Protein AF-A0A7S2ESU2-F1 (afdb_monomer_lite)

Foldseek 3Di:
DLLLVLLVVLLVVQVVDCVQAPPPDDCPPPHDLSPDSVSSSVVSVVVLVVDDDDPDPCVPDVVSVVSSVVSCCVRNVPPVVVVCVVVVVVVVVVVVVVVVVVVVVVVLVVLVVVLVVCVCCVVVVVVVVVVVVVVVVVVVVVVVVVVVVVVVVVVVVLVVVVPPDPDDPPVSVVVVVVVVVVVVVVVVVVVCVVVVPDPPCPPPVVVVCVPDVVNCVVPVVVVVVVCCVVVVPPPPPPPDDPDPPPVVVVVVVVVVVVVVSVVVSVVSVVVVVVVVVVVVVVVVVVVVVVVVVVVVVVVVVVVVVVVVVVVVVVVVVVVVVVVVVVCVVCVPDD

Radius of gyration: 49.85 Å; chains: 1; bounding box: 106×111×118 Å

Organism: NCBI:txid49249

Structure (mmCIF, N/CA/C/O backbone):
data_AF-A0A7S2ESU2-F1
#
_entry.id   AF-A0A7S2ESU2-F1
#
loop_
_atom_site.group_PDB
_atom_site.id
_atom_site.type_symbol
_atom_site.label_atom_id
_atom_site.label_alt_id
_atom_site.label_comp_id
_atom_site.label_asym_id
_atom_site.label_entity_id
_atom_site.label_seq_id
_atom_site.pdbx_PDB_ins_code
_atom_site.Cartn_x
_atom_site.Cartn_y
_atom_site.Cartn_z
_atom_site.occupancy
_atom_site.B_iso_or_equiv
_atom_site.auth_seq_id
_atom_site.auth_comp_id
_atom_site.auth_asym_id
_atom_site.auth_atom_id
_atom_site.pdbx_PDB_model_num
ATOM 1 N N . VAL A 1 1 ? 21.860 -6.408 -20.490 1.00 88.69 1 VAL A N 1
ATOM 2 C CA . VAL A 1 1 ? 22.572 -7.392 -21.346 1.00 88.69 1 VAL A CA 1
ATOM 3 C C . VAL A 1 1 ? 22.263 -7.164 -22.815 1.00 88.69 1 VAL A C 1
ATOM 5 O O . VAL A 1 1 ? 23.180 -6.798 -23.527 1.00 88.69 1 VAL A O 1
ATOM 8 N N . VAL A 1 2 ? 21.004 -7.288 -23.257 1.00 87.75 2 VAL A N 1
ATOM 9 C CA . VAL A 1 2 ? 20.620 -7.088 -24.671 1.00 87.75 2 VAL A CA 1
ATOM 10 C C . VAL A 1 2 ? 21.078 -5.727 -25.212 1.00 87.75 2 VAL A C 1
ATOM 12 O O . VAL A 1 2 ? 21.789 -5.689 -26.206 1.00 87.75 2 VAL A O 1
ATOM 15 N N . THR A 1 3 ? 20.787 -4.631 -24.505 1.00 90.38 3 THR A N 1
ATOM 16 C CA . THR A 1 3 ? 21.238 -3.276 -24.885 1.00 90.38 3 THR A CA 1
ATOM 17 C C . THR A 1 3 ? 22.758 -3.158 -24.997 1.00 90.38 3 THR A C 1
ATOM 19 O O . THR A 1 3 ? 23.264 -2.509 -25.897 1.00 90.38 3 THR A O 1
ATOM 22 N N . ILE A 1 4 ? 23.504 -3.829 -24.116 1.00 92.69 4 ILE A N 1
ATOM 23 C CA . ILE A 1 4 ? 24.973 -3.792 -24.140 1.00 92.69 4 ILE A CA 1
ATOM 24 C C . ILE A 1 4 ? 25.492 -4.557 -25.363 1.00 92.69 4 ILE A C 1
ATOM 26 O O . ILE A 1 4 ? 26.335 -4.052 -26.088 1.00 92.69 4 ILE A O 1
ATOM 30 N N . ALA A 1 5 ? 24.952 -5.749 -25.631 1.00 93.38 5 ALA A N 1
ATOM 31 C CA . ALA A 1 5 ? 25.390 -6.581 -26.750 1.00 93.38 5 ALA A CA 1
ATOM 32 C C . ALA A 1 5 ? 25.129 -5.916 -28.109 1.00 93.38 5 ALA A C 1
ATOM 34 O O . ALA A 1 5 ? 26.010 -5.872 -28.960 1.00 93.38 5 ALA A O 1
ATOM 35 N N . PHE A 1 6 ? 23.930 -5.374 -28.315 1.00 91.81 6 PHE A N 1
ATOM 36 C CA . PHE A 1 6 ? 23.611 -4.666 -29.554 1.00 91.81 6 PHE A CA 1
ATOM 37 C C . PHE A 1 6 ? 24.336 -3.318 -29.654 1.00 91.81 6 PHE A C 1
ATOM 39 O O . PHE A 1 6 ? 24.762 -2.956 -30.747 1.00 91.81 6 PHE A O 1
ATOM 46 N N . GLY A 1 7 ? 24.533 -2.607 -28.539 1.00 91.75 7 GLY A N 1
ATOM 47 C CA . GLY A 1 7 ? 25.307 -1.368 -28.521 1.00 91.75 7 GLY A CA 1
ATOM 48 C C . GLY A 1 7 ? 26.758 -1.602 -28.940 1.00 91.75 7 GLY A C 1
ATOM 49 O O . GLY A 1 7 ? 27.285 -0.845 -29.748 1.00 91.75 7 GLY A O 1
ATOM 50 N N . ASP A 1 8 ? 27.368 -2.702 -28.490 1.00 94.06 8 ASP A N 1
ATOM 51 C CA . ASP A 1 8 ? 28.722 -3.103 -28.890 1.00 94.06 8 ASP A CA 1
ATOM 52 C C . ASP A 1 8 ? 28.804 -3.491 -30.380 1.00 94.06 8 ASP A C 1
ATOM 54 O O . ASP A 1 8 ? 29.742 -3.103 -31.084 1.00 94.06 8 ASP A O 1
ATOM 58 N N . MET A 1 9 ? 27.780 -4.177 -30.910 1.00 93.38 9 MET A N 1
ATOM 59 C CA . MET A 1 9 ? 27.683 -4.474 -32.347 1.00 93.38 9 MET A CA 1
ATOM 60 C C . MET A 1 9 ? 27.567 -3.197 -33.193 1.00 93.38 9 MET A C 1
ATOM 62 O O . MET A 1 9 ? 28.285 -3.062 -34.185 1.00 93.38 9 MET A O 1
ATOM 66 N N . ILE A 1 10 ? 26.705 -2.248 -32.802 1.00 91.25 10 ILE A N 1
ATOM 67 C CA . ILE A 1 10 ? 26.547 -0.951 -33.487 1.00 91.25 10 ILE A CA 1
ATOM 68 C C . ILE A 1 10 ? 27.852 -0.158 -33.421 1.00 91.25 10 ILE A C 1
ATOM 70 O O . ILE A 1 10 ? 28.341 0.303 -34.453 1.00 91.25 10 ILE A O 1
ATOM 74 N N . TYR A 1 11 ? 28.445 -0.051 -32.231 1.00 92.06 11 TYR A N 1
ATOM 75 C CA . TYR A 1 11 ? 29.703 0.653 -32.008 1.00 92.06 11 TYR A CA 1
ATOM 76 C C . TYR A 1 11 ? 30.827 0.083 -32.877 1.00 92.06 11 TYR A C 1
ATOM 78 O O . TYR A 1 11 ? 31.545 0.836 -33.529 1.00 92.06 11 TYR A O 1
ATOM 86 N N . THR A 1 12 ? 30.949 -1.243 -32.960 1.00 92.69 12 THR A N 1
ATOM 87 C CA . THR A 1 12 ? 31.979 -1.900 -33.776 1.00 92.69 12 THR A CA 1
ATOM 88 C C . THR A 1 12 ? 31.784 -1.643 -35.272 1.00 92.69 12 THR A C 1
ATOM 90 O O . THR A 1 12 ? 32.765 -1.413 -35.983 1.00 92.69 12 THR A O 1
ATOM 93 N N . ILE A 1 13 ? 30.537 -1.651 -35.761 1.00 91.88 13 ILE A N 1
ATOM 94 C CA . ILE A 1 13 ? 30.225 -1.339 -37.166 1.00 91.88 13 ILE A CA 1
ATOM 95 C C . ILE A 1 13 ? 30.581 0.118 -37.480 1.00 91.88 13 ILE A C 1
ATOM 97 O O . ILE A 1 13 ? 31.250 0.373 -38.478 1.00 91.88 13 ILE A O 1
ATOM 101 N N . ILE A 1 14 ? 30.184 1.056 -36.615 1.00 90.12 14 ILE A N 1
ATOM 102 C CA . ILE A 1 14 ? 30.414 2.493 -36.811 1.00 90.12 14 ILE A CA 1
ATOM 103 C C . ILE A 1 14 ? 31.899 2.838 -36.692 1.00 90.12 14 ILE A C 1
ATOM 105 O O . ILE A 1 14 ? 32.429 3.534 -37.549 1.00 90.12 14 ILE A O 1
ATOM 109 N N . LYS A 1 15 ? 32.605 2.303 -35.690 1.00 89.31 15 LYS A N 1
ATOM 110 C CA . LYS A 1 15 ? 34.043 2.544 -35.484 1.00 89.31 15 LYS A CA 1
ATOM 111 C C . LYS A 1 15 ? 34.901 2.058 -36.649 1.00 89.31 15 LYS A C 1
ATOM 113 O O . LYS A 1 15 ? 35.977 2.597 -36.889 1.00 89.31 15 LYS A O 1
ATOM 118 N N . ARG A 1 16 ? 34.455 1.012 -37.348 1.00 90.06 16 ARG A N 1
ATOM 119 C CA . ARG A 1 16 ? 35.160 0.488 -38.520 1.00 90.06 16 ARG A CA 1
ATOM 120 C C . ARG A 1 16 ? 35.044 1.418 -39.730 1.00 90.06 16 ARG A C 1
ATOM 122 O O . ARG A 1 16 ? 35.906 1.351 -40.604 1.00 90.06 16 ARG A O 1
ATOM 129 N N . ASP A 1 17 ? 34.020 2.268 -39.784 1.00 87.12 17 ASP A N 1
ATOM 130 C CA . ASP A 1 17 ? 33.842 3.245 -40.852 1.00 87.12 17 ASP A CA 1
ATOM 131 C C . ASP A 1 17 ? 34.346 4.630 -40.423 1.00 87.12 17 ASP A C 1
ATOM 133 O O . ASP A 1 17 ? 33.667 5.400 -39.741 1.00 87.12 17 ASP A O 1
ATOM 137 N N . PHE A 1 18 ? 35.557 4.965 -40.867 1.00 79.12 18 PHE A N 1
ATOM 138 C CA . PHE A 1 18 ? 36.208 6.244 -40.573 1.00 79.12 18 PHE A CA 1
ATOM 139 C C . PHE A 1 18 ? 35.411 7.470 -41.046 1.00 79.12 18 PHE A C 1
ATOM 141 O O . PHE A 1 18 ? 35.665 8.574 -40.572 1.00 79.12 18 PHE A O 1
ATOM 148 N N . THR A 1 19 ? 34.440 7.308 -41.953 1.00 83.88 19 THR A N 1
ATOM 149 C CA . THR A 1 19 ? 33.608 8.425 -42.424 1.00 83.88 19 THR A CA 1
ATOM 150 C C . THR A 1 19 ? 32.542 8.854 -41.414 1.00 83.88 19 THR A C 1
ATOM 152 O O . THR A 1 19 ? 32.028 9.967 -41.510 1.00 83.88 19 THR A O 1
ATOM 155 N N . LEU A 1 20 ? 32.200 7.990 -40.449 1.00 81.69 20 LEU A N 1
ATOM 156 C CA . LEU A 1 20 ? 31.146 8.243 -39.460 1.00 81.69 20 LEU A CA 1
ATOM 157 C C . LEU A 1 20 ? 31.661 8.852 -38.152 1.00 81.69 20 LEU A C 1
ATOM 159 O O . LEU A 1 20 ? 30.856 9.431 -37.423 1.00 81.69 20 LEU A O 1
ATOM 163 N N . CYS A 1 21 ? 32.957 8.707 -37.862 1.00 86.25 21 CYS A N 1
ATOM 164 C CA . CYS A 1 21 ? 33.616 9.236 -36.667 1.00 86.25 21 CYS A CA 1
ATOM 165 C C . CYS A 1 21 ? 34.998 9.809 -37.027 1.00 86.25 21 CYS A C 1
ATOM 167 O O . CYS A 1 21 ? 36.003 9.100 -36.901 1.00 86.25 21 CYS A O 1
ATOM 169 N N . PRO A 1 22 ? 35.064 11.071 -37.491 1.00 85.56 22 PRO A N 1
ATOM 170 C CA . PRO A 1 22 ? 36.329 11.747 -37.747 1.00 85.56 22 PRO A CA 1
ATOM 171 C C . PRO A 1 22 ? 37.135 11.885 -36.443 1.00 85.56 22 PRO A C 1
ATOM 173 O O . PRO A 1 22 ? 36.543 12.159 -35.400 1.00 85.56 22 PRO A O 1
ATOM 176 N N . PRO A 1 23 ? 38.471 11.735 -36.473 1.00 82.50 23 PRO A N 1
ATOM 177 C CA . PRO A 1 23 ? 39.308 11.840 -35.273 1.00 82.50 23 PRO A CA 1
ATOM 178 C C . PRO A 1 23 ? 39.343 13.250 -34.660 1.00 82.50 23 PRO A C 1
ATOM 180 O O . PRO A 1 23 ? 39.651 13.375 -33.480 1.00 82.50 23 PRO A O 1
ATOM 183 N N . ASP A 1 24 ? 39.007 14.277 -35.445 1.00 82.25 24 ASP A N 1
ATOM 184 C CA . ASP A 1 24 ? 39.123 15.690 -35.060 1.00 82.25 24 ASP A CA 1
ATOM 185 C C . ASP A 1 24 ? 37.779 16.328 -34.664 1.00 82.25 24 ASP A C 1
ATOM 187 O O . ASP A 1 24 ? 37.714 17.536 -34.450 1.00 82.25 24 ASP A O 1
ATOM 191 N N . GLN A 1 25 ? 36.687 15.554 -34.615 1.00 78.12 25 GLN A N 1
ATOM 192 C CA . GLN A 1 25 ? 35.371 16.092 -34.273 1.00 78.12 25 GLN A CA 1
ATOM 193 C C . GLN A 1 25 ? 35.158 16.064 -32.757 1.00 78.12 25 GLN A C 1
ATOM 195 O O . GLN A 1 25 ? 35.159 14.993 -32.144 1.00 78.12 25 GLN A O 1
ATOM 200 N N . ASP A 1 26 ? 34.946 17.242 -32.169 1.00 76.69 26 ASP A N 1
ATOM 201 C CA . ASP A 1 26 ? 34.609 17.360 -30.755 1.00 76.69 26 ASP A CA 1
ATOM 202 C C . ASP A 1 26 ? 33.267 16.655 -30.469 1.00 76.69 26 ASP A C 1
ATOM 204 O O . ASP A 1 26 ? 32.294 16.831 -31.208 1.00 76.69 26 ASP A O 1
ATOM 208 N N . PRO A 1 27 ? 33.184 15.834 -29.406 1.00 66.50 27 PRO A N 1
ATOM 209 C CA . PRO A 1 27 ? 32.017 14.997 -29.123 1.00 66.50 27 PRO A CA 1
ATOM 210 C C . PRO A 1 27 ? 30.759 15.785 -28.723 1.00 66.50 27 PRO A C 1
ATOM 212 O O . PRO A 1 27 ? 29.679 15.195 -28.676 1.00 66.50 27 PRO A O 1
ATOM 215 N N . ASP A 1 28 ? 30.892 17.084 -28.445 1.00 72.75 28 ASP A N 1
ATOM 216 C CA . ASP A 1 28 ? 29.840 17.917 -27.855 1.00 72.75 28 ASP A CA 1
ATOM 217 C C . ASP A 1 28 ? 29.126 18.834 -28.876 1.00 72.75 28 ASP A C 1
ATOM 219 O O . ASP A 1 28 ? 28.041 19.334 -28.582 1.00 72.75 28 ASP A O 1
ATOM 223 N N . GLU A 1 29 ? 29.674 19.017 -30.087 1.00 74.25 29 GLU A N 1
ATOM 224 C CA . GLU A 1 29 ? 29.083 19.827 -31.169 1.00 74.25 29 GLU A CA 1
ATOM 225 C C . GLU A 1 29 ? 28.607 18.922 -32.323 1.00 74.25 29 GLU A C 1
ATOM 227 O O . GLU A 1 29 ? 29.380 18.503 -33.184 1.00 74.25 29 GLU A O 1
ATOM 232 N N . ASP A 1 30 ? 27.312 18.581 -32.320 1.00 68.12 30 ASP A N 1
ATOM 233 C CA . ASP A 1 30 ? 26.575 17.907 -33.410 1.00 68.12 30 ASP A CA 1
ATOM 234 C C . ASP A 1 30 ? 27.145 16.557 -33.908 1.00 68.12 30 ASP A C 1
ATOM 236 O O . ASP A 1 30 ? 26.760 16.037 -34.963 1.00 68.12 30 ASP A O 1
ATOM 240 N N . GLY A 1 31 ? 28.054 15.960 -33.135 1.00 71.69 31 GLY A N 1
ATOM 241 C CA . GLY A 1 31 ? 28.706 14.697 -33.443 1.00 71.69 31 GLY A CA 1
ATOM 242 C C . GLY A 1 31 ? 27.767 13.494 -33.372 1.00 71.69 31 GLY A C 1
ATOM 243 O O . GLY A 1 31 ? 26.780 13.459 -32.636 1.00 71.69 31 GLY A O 1
ATOM 244 N N . ASN A 1 32 ? 28.099 12.452 -34.133 1.00 83.00 32 ASN A N 1
ATOM 245 C CA . ASN A 1 32 ? 27.418 11.169 -34.040 1.00 83.00 32 ASN A CA 1
ATOM 246 C C . ASN A 1 32 ? 27.626 10.578 -32.624 1.00 83.00 32 ASN A C 1
ATOM 248 O O . ASN A 1 32 ? 28.761 10.249 -32.264 1.00 83.00 32 ASN A O 1
ATOM 252 N N . PRO A 1 33 ? 26.567 10.383 -31.817 1.00 82.38 33 PRO A N 1
ATOM 253 C CA . PRO A 1 33 ? 26.708 9.952 -30.424 1.00 82.38 33 PRO A CA 1
ATOM 254 C C . PRO A 1 33 ? 27.295 8.544 -30.296 1.00 82.38 33 PRO A C 1
ATOM 256 O O . PRO A 1 33 ? 27.848 8.198 -29.255 1.00 82.38 33 PRO A O 1
ATOM 259 N N . TYR A 1 34 ? 27.268 7.740 -31.361 1.00 85.75 34 TYR A N 1
ATOM 260 C CA . TYR A 1 34 ? 27.898 6.423 -31.369 1.00 85.75 34 TYR A CA 1
ATOM 261 C C . TYR A 1 34 ? 29.433 6.461 -31.459 1.00 85.75 34 TYR A C 1
ATOM 263 O O . TYR A 1 34 ? 30.063 5.415 -31.318 1.00 85.75 34 TYR A O 1
ATOM 271 N N . CYS A 1 35 ? 30.061 7.628 -31.657 1.00 87.31 35 CYS A N 1
ATOM 272 C CA . CYS A 1 35 ? 31.524 7.737 -31.621 1.00 87.31 35 CYS A CA 1
ATOM 273 C C . CYS A 1 35 ? 32.087 7.540 -30.205 1.00 87.31 35 CYS A C 1
ATOM 275 O O . CYS A 1 35 ? 33.196 7.027 -30.038 1.00 87.31 35 CYS A O 1
ATOM 277 N N . ASN A 1 36 ? 31.293 7.852 -29.176 1.00 89.56 36 ASN A N 1
ATOM 278 C CA . ASN A 1 36 ? 31.592 7.505 -27.793 1.00 89.56 36 ASN A CA 1
ATOM 279 C C . ASN A 1 36 ? 30.757 6.289 -27.374 1.00 89.56 36 ASN A C 1
ATOM 281 O O . ASN A 1 36 ? 29.530 6.311 -27.439 1.00 89.56 36 ASN A O 1
ATOM 285 N N . ILE A 1 37 ? 31.421 5.241 -26.882 1.00 89.62 37 ILE A N 1
ATOM 286 C CA . ILE A 1 37 ? 30.770 3.995 -26.461 1.00 89.62 37 ILE A CA 1
ATOM 287 C C . ILE A 1 37 ? 29.663 4.229 -25.418 1.00 89.62 37 ILE A C 1
ATOM 289 O O . ILE A 1 37 ? 28.607 3.603 -25.477 1.00 89.62 37 ILE A O 1
ATOM 293 N N . TRP A 1 38 ? 29.867 5.168 -24.490 1.00 91.44 38 TRP A N 1
ATOM 294 C CA . TRP A 1 38 ? 28.896 5.463 -23.435 1.00 91.44 38 TRP A CA 1
ATOM 295 C C . TRP A 1 38 ? 27.670 6.203 -23.955 1.00 91.44 38 TRP A C 1
ATOM 297 O O . TRP A 1 38 ? 26.549 5.870 -23.574 1.00 91.44 38 TRP A O 1
ATOM 307 N N . SER A 1 39 ? 27.884 7.175 -24.842 1.00 89.00 39 SER A N 1
ATOM 308 C CA . SER A 1 39 ? 26.793 7.924 -25.466 1.00 89.00 39 SER A CA 1
ATOM 309 C C . SER A 1 39 ? 25.970 7.006 -26.376 1.00 89.00 39 SER A C 1
ATOM 311 O O . SER A 1 39 ? 24.747 6.990 -26.277 1.00 89.00 39 SER A O 1
ATOM 313 N N . GLY A 1 40 ? 26.626 6.106 -27.118 1.00 87.88 40 GLY A N 1
ATOM 314 C CA . GLY A 1 40 ? 25.953 5.064 -27.894 1.00 87.88 40 GLY A CA 1
ATOM 315 C C . GLY A 1 40 ? 25.082 4.120 -27.054 1.00 87.88 40 GLY A C 1
ATOM 316 O O . GLY A 1 40 ? 23.985 3.765 -27.478 1.00 87.88 40 GLY A O 1
ATOM 317 N N . TYR A 1 41 ? 25.510 3.741 -25.842 1.00 92.00 41 TYR A N 1
ATOM 318 C CA . TYR A 1 41 ? 24.669 2.934 -24.944 1.00 92.00 41 TYR A CA 1
ATOM 319 C C . TYR A 1 41 ? 23.457 3.692 -24.404 1.00 92.00 41 TYR A C 1
ATOM 321 O O . TYR A 1 41 ? 22.374 3.111 -24.302 1.00 92.00 41 TYR A O 1
ATOM 329 N N . LEU A 1 42 ? 23.635 4.960 -24.026 1.00 90.81 42 LEU A N 1
ATOM 330 C CA . LEU A 1 42 ? 22.538 5.797 -23.538 1.00 90.81 42 LEU A CA 1
ATOM 331 C C . LEU A 1 42 ? 21.514 6.047 -24.635 1.00 90.81 42 LEU A C 1
ATOM 333 O O . LEU A 1 42 ? 20.316 5.929 -24.389 1.00 90.81 42 LEU A O 1
ATOM 337 N N . ASP A 1 43 ? 21.984 6.315 -25.843 1.00 88.44 43 ASP A N 1
ATOM 338 C CA . ASP A 1 43 ? 21.110 6.515 -26.980 1.00 88.44 43 ASP A CA 1
ATOM 339 C C . ASP A 1 43 ? 20.376 5.225 -27.383 1.00 88.44 43 ASP A C 1
ATOM 341 O O . ASP A 1 43 ? 19.173 5.208 -27.627 1.00 88.44 43 ASP A O 1
ATOM 345 N N . MET A 1 44 ? 21.044 4.074 -27.312 1.00 89.44 44 MET A N 1
ATOM 346 C CA . MET A 1 44 ? 20.355 2.806 -27.524 1.00 89.44 44 MET A CA 1
ATOM 347 C C . MET A 1 44 ? 19.271 2.543 -26.457 1.00 89.44 44 MET A C 1
ATOM 349 O O . MET A 1 44 ? 18.223 1.955 -26.743 1.00 89.44 44 MET A O 1
ATOM 353 N N . LEU A 1 45 ? 19.493 2.983 -25.215 1.00 91.00 45 LEU A N 1
ATOM 354 C CA . LEU A 1 45 ? 18.501 2.894 -24.144 1.00 91.00 45 LEU A CA 1
ATOM 355 C C . LEU A 1 45 ? 17.284 3.791 -24.424 1.00 91.00 45 LEU A C 1
ATOM 357 O O . LEU A 1 45 ? 16.152 3.329 -24.270 1.00 91.00 45 LEU A O 1
ATOM 361 N N . THR A 1 46 ? 17.489 5.040 -24.854 1.00 90.38 46 THR A N 1
ATOM 362 C CA . THR A 1 46 ? 16.390 5.951 -25.227 1.00 90.38 46 THR A CA 1
ATOM 363 C C . THR A 1 46 ? 15.627 5.433 -26.446 1.00 90.38 46 THR A C 1
ATOM 365 O O . THR A 1 46 ? 14.401 5.546 -26.506 1.00 90.38 46 THR A O 1
ATOM 368 N N . GLN A 1 47 ? 16.313 4.753 -27.363 1.00 88.00 47 GLN A N 1
ATOM 369 C CA . GLN A 1 47 ? 15.699 4.128 -28.527 1.00 88.00 47 GLN A CA 1
ATOM 370 C C . GLN A 1 47 ? 14.803 2.935 -28.166 1.00 88.00 47 GLN A C 1
ATOM 372 O O . GLN A 1 47 ? 13.711 2.796 -28.718 1.00 88.00 47 GLN A O 1
ATOM 377 N N . ILE A 1 48 ? 15.197 2.111 -27.187 1.00 89.00 48 ILE A N 1
ATOM 378 C CA . ILE A 1 48 ? 14.326 1.060 -26.621 1.00 89.00 48 ILE A CA 1
ATOM 379 C C . ILE A 1 48 ? 13.091 1.673 -25.942 1.00 89.00 48 ILE A C 1
ATOM 381 O O . ILE A 1 48 ? 12.013 1.081 -25.976 1.00 89.00 48 ILE A O 1
ATOM 385 N N . LEU A 1 49 ? 13.225 2.873 -25.370 1.00 89.75 49 LEU A N 1
ATOM 386 C CA . LEU A 1 49 ? 12.111 3.645 -24.807 1.00 89.75 49 LEU A CA 1
ATOM 387 C C . LEU A 1 49 ? 11.230 4.318 -25.879 1.00 89.75 49 LEU A C 1
ATOM 389 O O . LEU A 1 49 ? 10.243 4.964 -25.532 1.00 89.75 49 LEU A O 1
ATOM 393 N N . GLY A 1 50 ? 11.545 4.148 -27.168 1.00 88.25 50 GLY A N 1
ATOM 394 C CA . GLY A 1 50 ? 10.750 4.643 -28.292 1.00 88.25 50 GLY A CA 1
ATOM 395 C C . GLY A 1 50 ? 11.117 6.046 -28.776 1.00 88.25 50 GLY A C 1
ATOM 396 O O . GLY A 1 50 ? 10.378 6.621 -29.575 1.00 88.25 50 GLY A O 1
ATOM 397 N N . GLN A 1 51 ? 12.237 6.617 -28.323 1.00 90.06 51 GLN A N 1
ATOM 398 C CA . GLN A 1 51 ? 12.755 7.868 -28.876 1.00 90.06 51 GLN A CA 1
ATOM 399 C C . GLN A 1 51 ? 13.637 7.570 -30.090 1.00 90.06 51 GLN A C 1
ATOM 401 O O . GLN A 1 51 ? 14.749 7.065 -29.963 1.00 90.06 51 GLN A O 1
ATOM 406 N N . PHE A 1 52 ? 13.138 7.873 -31.288 1.00 83.56 52 PHE A N 1
ATOM 407 C CA . PHE A 1 52 ? 13.869 7.650 -32.534 1.00 83.56 52 PHE A CA 1
ATOM 408 C C . PHE A 1 52 ? 14.404 8.978 -33.081 1.00 83.56 52 PHE A C 1
ATOM 410 O O . PHE A 1 52 ? 13.642 9.780 -33.611 1.00 83.56 52 PHE A O 1
ATOM 417 N N . GLY A 1 53 ? 15.715 9.204 -32.957 1.00 74.38 53 GLY A N 1
ATOM 418 C CA . GLY A 1 53 ? 16.391 10.426 -33.423 1.00 74.38 53 GLY A CA 1
ATOM 419 C C . GLY A 1 53 ? 17.146 10.316 -34.758 1.00 74.38 53 GLY A C 1
ATOM 420 O O . GLY A 1 53 ? 17.842 11.251 -35.134 1.00 74.38 53 GLY A O 1
ATOM 421 N N . TYR A 1 54 ? 17.056 9.198 -35.490 1.00 65.31 54 TYR A N 1
ATOM 422 C CA . TYR A 1 54 ? 18.078 8.831 -36.487 1.00 65.31 54 TYR A CA 1
ATOM 423 C C . TYR A 1 54 ? 17.581 8.746 -37.931 1.00 65.31 54 TYR A C 1
ATOM 425 O O . TYR A 1 54 ? 17.509 7.663 -38.506 1.00 65.31 54 TYR A O 1
ATOM 433 N N . SER A 1 55 ? 17.307 9.880 -38.574 1.00 62.75 55 SER A N 1
ATOM 434 C CA . SER A 1 55 ? 17.027 9.885 -40.020 1.00 62.75 55 SER A CA 1
ATOM 435 C C . SER A 1 55 ? 18.294 9.796 -40.882 1.00 62.75 55 SER A C 1
ATOM 437 O O . SER A 1 55 ? 18.256 9.238 -41.975 1.00 62.75 55 SER A O 1
ATOM 439 N N . ASN A 1 56 ? 19.433 10.310 -40.401 1.00 68.88 56 ASN A N 1
ATOM 440 C CA . ASN A 1 56 ? 20.569 10.617 -41.285 1.00 68.88 56 ASN A CA 1
ATOM 441 C C . ASN A 1 56 ? 21.676 9.543 -41.312 1.00 68.88 56 ASN A C 1
ATOM 443 O O . ASN A 1 56 ? 22.449 9.485 -42.268 1.00 68.88 56 ASN A O 1
ATOM 447 N N . ILE A 1 57 ? 21.766 8.684 -40.289 1.00 70.50 57 ILE A N 1
ATOM 448 C CA . ILE A 1 57 ? 22.838 7.673 -40.156 1.00 70.50 57 ILE A CA 1
ATOM 449 C C . ILE A 1 57 ? 22.378 6.298 -40.660 1.00 70.50 57 ILE A C 1
ATOM 451 O O . ILE A 1 57 ? 23.136 5.583 -41.314 1.00 70.50 57 ILE A O 1
ATOM 455 N N . ILE A 1 58 ? 21.108 5.956 -40.425 1.00 72.12 58 ILE A N 1
ATOM 456 C CA . ILE A 1 58 ? 20.531 4.649 -40.767 1.00 72.12 58 ILE A CA 1
ATOM 457 C C . ILE A 1 58 ? 20.545 4.405 -42.286 1.00 72.12 58 ILE A C 1
ATOM 459 O O . ILE A 1 58 ? 20.783 3.285 -42.725 1.00 72.12 58 ILE A O 1
ATOM 463 N N . GLY A 1 59 ? 20.394 5.452 -43.104 1.00 76.06 59 GLY A N 1
ATOM 464 C CA . GLY A 1 59 ? 20.379 5.326 -44.566 1.00 76.06 59 GLY A CA 1
ATOM 465 C C . GLY A 1 59 ? 21.721 4.970 -45.220 1.00 76.06 59 GLY A C 1
ATOM 466 O O . GLY A 1 59 ? 21.727 4.606 -46.393 1.00 76.06 59 GLY A O 1
ATOM 467 N N . LYS A 1 60 ? 22.852 5.064 -44.504 1.00 84.81 60 LYS A N 1
ATOM 468 C CA . LYS A 1 60 ? 24.188 4.880 -45.103 1.00 84.81 60 LYS A CA 1
ATOM 469 C C . LYS A 1 60 ? 24.647 3.420 -45.158 1.00 84.81 60 LYS A C 1
ATOM 471 O O . LYS A 1 60 ? 25.360 3.052 -46.088 1.00 84.81 60 LYS A O 1
ATOM 476 N N . HIS A 1 61 ? 24.217 2.577 -44.213 1.00 88.25 61 HIS A N 1
ATOM 477 C CA . HIS A 1 61 ? 24.632 1.169 -44.153 1.00 88.25 61 HIS A CA 1
ATOM 478 C C . HIS A 1 61 ? 23.442 0.216 -43.996 1.00 88.25 61 HIS A C 1
ATOM 480 O O . HIS A 1 61 ? 22.780 0.242 -42.957 1.00 88.25 61 HIS A O 1
ATOM 486 N N . PRO A 1 62 ? 23.216 -0.714 -44.946 1.00 89.81 62 PRO A N 1
ATOM 487 C CA . PRO A 1 62 ? 22.076 -1.631 -44.890 1.00 89.81 62 PRO A CA 1
ATOM 488 C C . PRO A 1 62 ? 22.122 -2.566 -43.672 1.00 89.81 62 PRO A C 1
ATOM 490 O O . PRO A 1 62 ? 21.079 -2.913 -43.124 1.00 89.81 62 PRO A O 1
ATOM 493 N N . LEU A 1 63 ? 23.317 -2.936 -43.192 1.00 90.12 63 LEU A N 1
ATOM 494 C CA . LEU A 1 63 ? 23.464 -3.758 -41.983 1.00 90.12 63 LEU A CA 1
ATOM 495 C C . LEU A 1 63 ? 22.970 -3.042 -40.722 1.00 90.12 63 LEU A C 1
ATOM 497 O O . LEU A 1 63 ? 22.374 -3.682 -39.859 1.00 90.12 63 LEU A O 1
ATOM 501 N N . LEU A 1 64 ? 23.176 -1.725 -40.627 1.00 89.88 64 LEU A N 1
ATOM 502 C CA . LEU A 1 64 ? 22.738 -0.932 -39.480 1.00 89.88 64 LEU A CA 1
ATOM 503 C C . LEU A 1 64 ? 21.210 -0.811 -39.465 1.00 89.88 64 LEU A C 1
ATOM 505 O O . LEU A 1 64 ? 20.606 -0.959 -38.408 1.00 89.88 64 LEU A O 1
ATOM 509 N N . VAL A 1 65 ? 20.583 -0.669 -40.641 1.00 91.06 65 VAL A N 1
ATOM 510 C CA . VAL A 1 65 ? 19.117 -0.736 -40.798 1.00 91.06 65 VAL A CA 1
ATOM 511 C C . VAL A 1 65 ? 18.573 -2.068 -40.282 1.00 91.06 65 VAL A C 1
ATOM 513 O O . VAL A 1 65 ? 17.639 -2.086 -39.485 1.00 91.06 65 VAL A O 1
ATOM 516 N N . VAL A 1 66 ? 19.157 -3.191 -40.713 1.00 93.06 66 VAL A N 1
ATOM 517 C CA . VAL A 1 66 ? 18.703 -4.530 -40.305 1.00 93.06 66 VAL A CA 1
ATOM 518 C C . VAL A 1 66 ? 18.864 -4.726 -38.800 1.00 93.06 66 VAL A C 1
ATOM 520 O O . VAL A 1 66 ? 17.929 -5.173 -38.136 1.00 93.06 66 VAL A O 1
ATOM 523 N N . LEU A 1 67 ? 20.019 -4.355 -38.245 1.00 91.81 67 LEU A N 1
ATOM 524 C CA . LEU A 1 67 ? 20.280 -4.470 -36.813 1.00 91.81 67 LEU A CA 1
ATOM 525 C C . LEU A 1 67 ? 19.322 -3.591 -35.995 1.00 91.81 67 LEU A C 1
ATOM 527 O O . LEU A 1 67 ? 18.805 -4.038 -34.973 1.00 91.81 67 LEU A O 1
ATOM 531 N N . PHE A 1 68 ? 19.028 -2.382 -36.478 1.00 90.62 68 PHE A N 1
ATOM 532 C CA . PHE A 1 68 ? 18.053 -1.482 -35.875 1.00 90.62 68 PHE A CA 1
ATOM 533 C C . PHE A 1 68 ? 16.635 -2.076 -35.892 1.00 90.62 68 PHE A C 1
ATOM 535 O O . PHE A 1 68 ? 15.971 -2.091 -34.858 1.00 90.62 68 PHE A O 1
ATOM 542 N N . ILE A 1 69 ? 16.182 -2.644 -37.016 1.00 92.50 69 ILE A N 1
ATOM 543 C CA . ILE A 1 69 ? 14.870 -3.312 -37.104 1.00 92.50 69 ILE A CA 1
ATOM 544 C C . ILE A 1 69 ? 14.783 -4.471 -36.103 1.00 92.50 69 ILE A C 1
ATOM 546 O O . ILE A 1 69 ? 13.806 -4.575 -35.360 1.00 92.50 69 ILE A O 1
ATOM 550 N N . ILE A 1 70 ? 15.815 -5.319 -36.041 1.00 94.06 70 ILE A N 1
ATOM 551 C CA . ILE A 1 70 ? 15.883 -6.430 -35.081 1.00 94.06 70 ILE A CA 1
ATOM 552 C C . ILE A 1 70 ? 15.814 -5.890 -33.650 1.00 94.06 70 ILE A C 1
ATOM 554 O O . ILE A 1 70 ? 15.038 -6.389 -32.836 1.00 94.06 70 ILE A O 1
ATOM 558 N N . MET A 1 71 ? 16.580 -4.844 -33.346 1.00 91.69 71 MET A N 1
ATOM 559 C CA . MET A 1 71 ? 16.585 -4.217 -32.032 1.00 91.69 71 MET A CA 1
ATOM 560 C C . MET A 1 71 ? 15.208 -3.663 -31.650 1.00 91.69 71 MET A C 1
ATOM 562 O O . MET A 1 71 ? 14.777 -3.873 -30.521 1.00 91.69 71 MET A O 1
ATOM 566 N N . VAL A 1 72 ? 14.490 -3.000 -32.559 1.00 91.31 72 VAL A N 1
ATOM 567 C CA . VAL A 1 72 ? 13.139 -2.481 -32.286 1.00 91.31 72 VAL A CA 1
ATOM 568 C C . VAL A 1 72 ? 12.152 -3.622 -32.037 1.00 91.31 72 VAL A C 1
ATOM 570 O O . VAL A 1 72 ? 11.379 -3.566 -31.080 1.00 91.31 72 VAL A O 1
ATOM 573 N N . ILE A 1 73 ? 12.205 -4.691 -32.835 1.00 93.50 73 ILE A N 1
ATOM 574 C CA . ILE A 1 73 ? 11.334 -5.859 -32.649 1.00 93.50 73 ILE A CA 1
ATOM 575 C C . ILE A 1 73 ? 11.605 -6.521 -31.290 1.00 93.50 73 ILE A C 1
ATOM 577 O O . ILE A 1 73 ? 10.681 -6.734 -30.507 1.00 93.50 73 ILE A O 1
ATOM 581 N N . PHE A 1 74 ? 12.861 -6.820 -30.960 1.00 92.56 74 PHE A N 1
ATOM 582 C CA . PHE A 1 74 ? 13.177 -7.474 -29.689 1.00 92.56 74 PHE A CA 1
ATOM 583 C C . PHE A 1 74 ? 13.001 -6.536 -28.489 1.00 92.56 74 PHE A C 1
ATOM 585 O O . PHE A 1 74 ? 12.328 -6.889 -27.523 1.00 92.56 74 PHE A O 1
ATOM 592 N N . GLY A 1 75 ? 13.591 -5.344 -28.549 1.00 89.12 75 GLY A N 1
ATOM 593 C CA . GLY A 1 75 ? 13.620 -4.349 -27.479 1.00 89.12 75 GLY A CA 1
ATOM 594 C C . GLY A 1 75 ? 12.260 -3.725 -27.195 1.00 89.12 75 GLY A C 1
ATOM 595 O O . GLY A 1 75 ? 11.764 -3.812 -26.074 1.00 89.12 75 GLY A O 1
ATOM 596 N N . ALA A 1 76 ? 11.646 -3.106 -28.201 1.00 88.75 76 ALA A N 1
ATOM 597 C CA . ALA A 1 76 ? 10.414 -2.354 -28.000 1.00 88.75 76 ALA A CA 1
ATOM 598 C C . ALA A 1 76 ? 9.172 -3.249 -28.070 1.00 88.75 76 ALA A C 1
ATOM 600 O O . ALA A 1 76 ? 8.280 -3.104 -27.244 1.00 88.75 76 ALA A O 1
ATOM 601 N N . VAL A 1 77 ? 9.092 -4.194 -29.014 1.00 92.56 77 VAL A N 1
ATOM 602 C CA . VAL A 1 77 ? 7.869 -5.005 -29.167 1.00 92.56 77 VAL A CA 1
ATOM 603 C C . VAL A 1 77 ? 7.838 -6.164 -28.174 1.00 92.56 77 VAL A C 1
ATOM 605 O O . VAL A 1 77 ? 6.856 -6.333 -27.456 1.00 92.56 77 VAL A O 1
ATOM 608 N N . ILE A 1 78 ? 8.891 -6.978 -28.103 1.00 94.69 78 ILE A N 1
ATOM 609 C CA . ILE A 1 78 ? 8.864 -8.194 -27.277 1.00 94.69 78 ILE A CA 1
ATOM 610 C C . ILE A 1 78 ? 9.079 -7.860 -25.795 1.00 94.69 78 ILE A C 1
ATOM 612 O O . ILE A 1 78 ? 8.226 -8.187 -24.967 1.00 94.69 78 ILE A O 1
ATOM 616 N N . PHE A 1 79 ? 10.184 -7.194 -25.437 1.00 92.38 79 PHE A N 1
ATOM 617 C CA . PHE A 1 79 ? 10.504 -6.953 -24.024 1.00 92.38 79 PHE A CA 1
ATOM 618 C C . PHE A 1 79 ? 9.503 -6.034 -23.328 1.00 92.38 79 PHE A C 1
ATOM 620 O O . PHE A 1 79 ? 9.148 -6.314 -22.184 1.00 92.38 79 PHE A O 1
ATOM 627 N N . LEU A 1 80 ? 9.012 -4.981 -23.991 1.00 90.62 80 LEU A N 1
ATOM 628 C CA . LEU A 1 80 ? 8.041 -4.075 -23.375 1.00 90.62 80 LEU A CA 1
ATOM 629 C C . LEU A 1 80 ? 6.714 -4.785 -23.089 1.00 90.62 80 LEU A C 1
ATOM 631 O O . LEU A 1 80 ? 6.178 -4.659 -21.991 1.00 90.62 80 LEU A O 1
ATOM 635 N N . ASN A 1 81 ? 6.217 -5.591 -24.031 1.00 94.62 81 ASN A N 1
ATOM 636 C CA . ASN A 1 81 ? 4.982 -6.349 -23.836 1.00 94.62 81 ASN A CA 1
ATOM 637 C C . ASN A 1 81 ? 5.120 -7.389 -22.717 1.00 94.62 81 ASN A C 1
ATOM 639 O O . ASN A 1 81 ? 4.224 -7.518 -21.882 1.00 94.62 81 ASN A O 1
ATOM 643 N N . ILE A 1 82 ? 6.258 -8.087 -22.648 1.00 96.38 82 ILE A N 1
ATOM 644 C CA . ILE A 1 82 ? 6.544 -9.019 -21.548 1.00 96.38 82 ILE A CA 1
ATOM 645 C C . ILE A 1 82 ? 6.630 -8.270 -20.215 1.00 96.38 82 ILE A C 1
ATOM 647 O O . ILE A 1 82 ? 6.056 -8.722 -19.227 1.00 96.38 82 ILE A O 1
ATOM 651 N N . LEU A 1 83 ? 7.306 -7.118 -20.171 1.00 94.56 83 LEU A N 1
ATOM 652 C CA . LE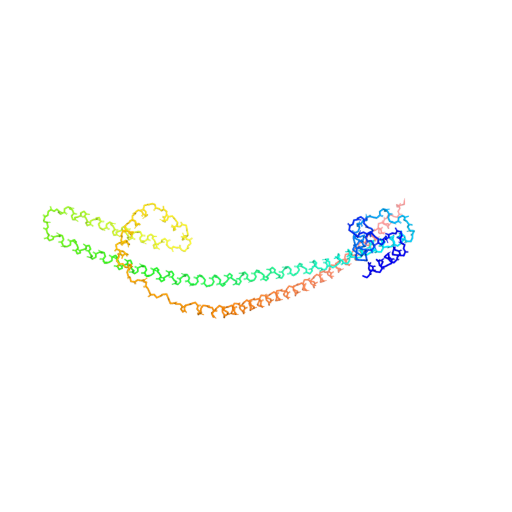U A 1 83 ? 7.422 -6.309 -18.959 1.00 94.56 83 LEU A CA 1
ATOM 653 C C . LEU A 1 83 ? 6.045 -5.858 -18.468 1.00 94.56 83 LEU A C 1
ATOM 655 O O . LEU A 1 83 ? 5.754 -6.000 -17.284 1.00 94.56 83 LEU A O 1
ATOM 659 N N . ILE A 1 84 ? 5.186 -5.373 -19.366 1.00 95.88 84 ILE A N 1
ATOM 660 C CA . ILE A 1 84 ? 3.814 -4.975 -19.032 1.00 95.88 84 ILE A CA 1
ATOM 661 C C . ILE A 1 84 ? 3.033 -6.172 -18.485 1.00 95.88 84 ILE A C 1
ATOM 663 O O . ILE A 1 84 ? 2.385 -6.040 -17.449 1.00 95.88 84 ILE A O 1
ATOM 667 N N . ALA A 1 85 ? 3.129 -7.344 -19.117 1.00 98.00 85 ALA A N 1
ATOM 668 C CA . ALA A 1 85 ? 2.448 -8.549 -18.649 1.00 98.00 85 ALA A CA 1
ATOM 669 C C . ALA A 1 85 ? 2.919 -8.972 -17.244 1.00 98.00 85 ALA A C 1
ATOM 671 O O . ALA A 1 85 ? 2.098 -9.217 -16.360 1.00 98.00 85 ALA A O 1
ATOM 672 N N . VAL A 1 86 ? 4.234 -8.992 -17.007 1.00 97.81 86 VAL A N 1
ATOM 673 C CA . VAL A 1 86 ? 4.823 -9.356 -15.708 1.00 97.81 86 VAL A CA 1
ATOM 674 C C . VAL A 1 86 ? 4.479 -8.330 -14.629 1.00 97.81 86 VAL A C 1
ATOM 676 O O . VAL A 1 86 ? 4.111 -8.705 -13.515 1.00 97.81 86 VAL A O 1
ATOM 679 N N . VAL A 1 87 ? 4.573 -7.034 -14.935 1.00 97.44 87 VAL A N 1
ATOM 680 C CA . VAL A 1 87 ? 4.212 -5.964 -13.997 1.00 97.44 87 VAL A CA 1
ATOM 681 C C . VAL A 1 87 ? 2.717 -6.005 -13.694 1.00 97.44 87 VAL A C 1
ATOM 683 O O . VAL A 1 87 ? 2.347 -5.840 -12.537 1.00 97.44 87 VAL A O 1
ATOM 686 N N . SER A 1 88 ? 1.865 -6.279 -14.683 1.00 97.69 88 SER A N 1
ATOM 687 C CA . SER A 1 88 ? 0.417 -6.406 -14.497 1.00 97.69 88 SER A CA 1
ATOM 688 C C . SER A 1 88 ? 0.053 -7.581 -13.584 1.00 97.69 88 SER A C 1
ATOM 690 O O . SER A 1 88 ? -0.699 -7.391 -12.628 1.00 97.69 88 SER A O 1
ATOM 692 N N . ASP A 1 89 ? 0.645 -8.762 -13.794 1.00 97.56 89 ASP A N 1
ATOM 693 C CA . ASP A 1 89 ? 0.440 -9.932 -12.925 1.00 97.56 89 ASP A CA 1
ATOM 694 C C . ASP A 1 89 ? 1.011 -9.714 -11.511 1.00 97.56 89 ASP A C 1
ATOM 696 O O . ASP A 1 89 ? 0.412 -10.078 -10.499 1.00 97.56 89 ASP A O 1
ATOM 700 N N . SER A 1 90 ? 2.164 -9.051 -11.405 1.00 96.31 90 SER A N 1
ATOM 701 C CA . SER A 1 90 ? 2.731 -8.679 -10.106 1.00 96.31 90 SER A CA 1
ATOM 702 C C . SER A 1 90 ? 1.855 -7.654 -9.378 1.00 96.31 90 SER A C 1
ATOM 704 O O . SER A 1 90 ? 1.663 -7.736 -8.159 1.00 96.31 90 SER A O 1
ATOM 706 N N . TYR A 1 91 ? 1.281 -6.702 -10.116 1.00 96.25 91 TYR A N 1
ATOM 707 C CA . TYR A 1 91 ? 0.400 -5.676 -9.577 1.00 96.25 91 TYR A CA 1
ATOM 708 C C . TYR A 1 91 ? -0.933 -6.262 -9.116 1.00 96.25 91 TYR A C 1
ATOM 710 O O . TYR A 1 91 ? -1.376 -5.928 -8.019 1.00 96.25 91 TYR A O 1
ATOM 718 N N . SER A 1 92 ? -1.547 -7.170 -9.881 1.00 94.44 92 SER A N 1
ATOM 719 C CA . SER A 1 92 ? -2.798 -7.833 -9.487 1.00 94.44 92 SER A CA 1
ATOM 720 C C . SER A 1 92 ? -2.618 -8.621 -8.182 1.00 94.44 92 SER A C 1
ATOM 722 O O . SER A 1 92 ? -3.341 -8.380 -7.212 1.00 94.44 92 SER A O 1
ATOM 724 N N . LYS A 1 93 ? -1.559 -9.438 -8.087 1.00 93.50 93 LYS A N 1
ATOM 725 C CA . LYS A 1 93 ? -1.184 -10.169 -6.861 1.00 93.50 93 LYS A CA 1
ATOM 726 C C . LYS A 1 93 ? -0.876 -9.230 -5.695 1.00 93.50 93 LYS A C 1
ATOM 728 O O . LYS A 1 93 ? -1.243 -9.492 -4.546 1.00 93.50 93 LYS A O 1
ATOM 733 N N . SER A 1 94 ? -0.201 -8.116 -5.974 1.00 90.00 94 SER A N 1
ATOM 734 C CA . SER A 1 94 ? 0.109 -7.107 -4.960 1.00 90.00 94 SER A CA 1
ATOM 735 C C . SER A 1 94 ? -1.135 -6.364 -4.489 1.00 90.00 94 SER A C 1
ATOM 737 O O . SER A 1 94 ? -1.209 -6.038 -3.310 1.00 90.00 94 SER A O 1
ATOM 739 N N . CYS A 1 95 ? -2.123 -6.125 -5.350 1.00 90.44 95 CYS A N 1
ATOM 740 C CA . CYS A 1 95 ? -3.369 -5.450 -5.000 1.00 90.44 95 CYS A CA 1
ATOM 741 C C . CYS A 1 95 ? -4.201 -6.292 -4.020 1.00 90.44 95 CYS A C 1
ATOM 743 O O . CYS A 1 95 ? -4.613 -5.791 -2.969 1.00 90.44 95 CYS A O 1
ATOM 745 N N . GLU A 1 96 ? -4.336 -7.596 -4.282 1.00 88.88 96 GLU A N 1
ATOM 746 C CA . GLU A 1 96 ? -4.997 -8.536 -3.364 1.00 88.88 96 GLU A CA 1
ATOM 747 C C . GLU A 1 96 ? -4.308 -8.569 -1.993 1.00 88.88 96 GLU A C 1
ATOM 749 O O . GLU A 1 96 ? -4.947 -8.468 -0.939 1.00 88.88 96 GLU A O 1
ATOM 754 N N . LYS A 1 97 ? -2.971 -8.633 -1.988 1.00 89.81 97 LYS A N 1
ATOM 755 C CA . LYS A 1 97 ? -2.187 -8.605 -0.748 1.00 89.81 97 LYS A CA 1
ATOM 756 C C . LYS A 1 97 ? -2.263 -7.242 -0.051 1.00 89.81 97 LYS A C 1
ATOM 758 O O . LYS A 1 97 ? -2.304 -7.186 1.181 1.00 89.81 97 LYS A O 1
ATOM 763 N N . SER A 1 98 ? -2.308 -6.155 -0.817 1.00 87.88 98 SER A N 1
ATOM 764 C CA . SER A 1 98 ? -2.359 -4.776 -0.331 1.00 87.88 98 SER A CA 1
ATOM 765 C C . SER A 1 98 ? -3.652 -4.504 0.426 1.00 87.88 98 SER A C 1
ATOM 767 O O . SER A 1 98 ? -3.587 -3.968 1.526 1.00 87.88 98 SER A O 1
ATOM 769 N N . ALA A 1 99 ? -4.809 -4.963 -0.062 1.00 85.88 99 ALA A N 1
ATOM 770 C CA . ALA A 1 99 ? -6.078 -4.805 0.654 1.00 85.88 99 ALA A CA 1
ATOM 771 C C . ALA A 1 99 ? -6.027 -5.425 2.065 1.00 85.88 99 ALA A C 1
ATOM 773 O O . ALA A 1 99 ? -6.432 -4.802 3.054 1.00 85.88 99 ALA A O 1
ATOM 774 N N . ARG A 1 100 ? -5.439 -6.624 2.187 1.00 83.69 100 ARG A N 1
ATOM 775 C CA . ARG A 1 100 ? -5.254 -7.304 3.479 1.00 83.69 100 ARG A CA 1
ATOM 776 C C . ARG A 1 100 ? -4.263 -6.568 4.383 1.00 83.69 100 ARG A C 1
ATOM 778 O O . ARG A 1 100 ? -4.512 -6.415 5.582 1.00 83.69 100 ARG A O 1
ATOM 785 N N . LEU A 1 101 ? -3.145 -6.104 3.826 1.00 89.31 101 LEU A N 1
ATOM 786 C CA . LEU A 1 101 ? -2.130 -5.353 4.570 1.00 89.31 101 LEU A CA 1
ATOM 787 C C . LEU A 1 101 ? -2.648 -3.985 5.025 1.00 89.31 101 LEU A C 1
ATOM 789 O O . LEU A 1 101 ? -2.413 -3.597 6.168 1.00 89.31 101 LEU A O 1
ATOM 793 N N . PHE A 1 102 ? -3.410 -3.293 4.181 1.00 89.56 102 PHE A N 1
ATOM 794 C CA . PHE A 1 102 ? -4.035 -2.013 4.491 1.00 89.56 102 PHE A CA 1
ATOM 795 C C . PHE A 1 102 ? -5.074 -2.160 5.606 1.00 89.56 102 PHE A C 1
ATOM 797 O O . PHE A 1 102 ? -5.074 -1.378 6.558 1.00 89.56 102 PHE A O 1
ATOM 804 N N . GLY A 1 103 ? -5.891 -3.220 5.562 1.00 86.94 103 GLY A N 1
ATOM 805 C CA . GLY A 1 103 ? -6.799 -3.571 6.655 1.00 86.94 103 GLY A CA 1
ATOM 806 C C . GLY A 1 103 ? -6.062 -3.772 7.984 1.00 86.94 103 GLY A C 1
ATOM 807 O O . GLY A 1 103 ? -6.432 -3.177 8.998 1.00 86.94 103 GLY A O 1
ATOM 808 N N . ARG A 1 104 ? -4.957 -4.532 7.975 1.00 87.75 104 ARG A N 1
ATOM 809 C CA . ARG A 1 104 ? -4.126 -4.757 9.171 1.00 87.75 104 ARG A CA 1
ATOM 810 C C . ARG A 1 104 ? -3.490 -3.462 9.690 1.00 87.75 104 ARG A C 1
ATOM 812 O O . ARG A 1 104 ? -3.520 -3.210 10.893 1.00 87.75 104 ARG A O 1
ATOM 819 N N . ALA A 1 105 ? -2.952 -2.626 8.803 1.00 86.81 105 ALA A N 1
ATOM 820 C CA . ALA A 1 105 ? -2.344 -1.346 9.163 1.00 86.81 105 ALA A CA 1
ATOM 821 C C . ALA A 1 105 ? -3.366 -0.373 9.776 1.00 86.81 105 ALA A C 1
ATOM 823 O O . ALA A 1 105 ? -3.073 0.301 10.770 1.00 86.81 105 ALA A O 1
ATOM 824 N N . ARG A 1 106 ? -4.592 -0.348 9.238 1.00 90.00 106 ARG A N 1
ATOM 825 C CA . ARG A 1 106 ? -5.687 0.469 9.769 1.00 90.00 106 ARG A CA 1
ATOM 826 C C . ARG A 1 106 ? -6.113 -0.003 11.155 1.00 90.00 106 ARG A C 1
ATOM 828 O O . ARG A 1 106 ? -6.210 0.824 12.057 1.00 90.00 106 ARG A O 1
ATOM 835 N N . LEU A 1 107 ? -6.298 -1.309 11.354 1.00 87.56 107 LEU A N 1
ATOM 836 C CA . LEU A 1 107 ? -6.640 -1.872 12.665 1.00 87.56 107 LEU A CA 1
ATOM 837 C C . LEU A 1 107 ? -5.562 -1.584 13.714 1.00 87.56 107 LEU A C 1
ATOM 839 O O . LEU A 1 107 ? -5.891 -1.172 14.823 1.00 87.56 107 LEU A O 1
ATOM 843 N N . LEU A 1 108 ? -4.286 -1.716 13.349 1.00 89.12 108 LEU A N 1
ATOM 844 C CA . LEU A 1 108 ? -3.162 -1.417 14.239 1.00 89.12 108 LEU A CA 1
ATOM 845 C C . LEU A 1 108 ? -3.087 0.074 14.598 1.00 89.12 108 LEU A C 1
ATOM 847 O O . LEU A 1 108 ? -2.737 0.438 15.721 1.00 89.12 108 LEU A O 1
ATOM 851 N N . THR A 1 109 ? -3.436 0.954 13.661 1.00 91.62 109 THR A N 1
ATOM 852 C CA . THR A 1 109 ? -3.527 2.395 13.929 1.00 91.62 109 THR A CA 1
ATOM 853 C C . THR A 1 109 ? -4.688 2.707 14.871 1.00 91.62 109 THR A C 1
ATOM 855 O O . THR A 1 109 ? -4.498 3.413 15.860 1.00 91.62 109 THR A O 1
ATOM 858 N N . VAL A 1 110 ? -5.868 2.131 14.625 1.00 92.00 110 VAL A N 1
ATOM 859 C CA . VAL A 1 110 ? -7.048 2.308 15.486 1.00 92.00 110 VAL A CA 1
ATOM 860 C C . VAL A 1 110 ? -6.785 1.775 16.895 1.00 92.00 110 VAL A C 1
ATOM 862 O O . VAL A 1 110 ? -7.088 2.466 17.863 1.00 92.00 110 VAL A O 1
ATOM 865 N N . SER A 1 111 ? -6.150 0.608 17.039 1.00 90.06 111 SER A N 1
ATOM 866 C CA . SER A 1 111 ? -5.829 0.050 18.358 1.00 90.06 111 SER A CA 1
ATOM 867 C C . SER A 1 111 ? -4.812 0.901 19.122 1.00 90.06 111 SER A C 1
ATOM 869 O O . SER A 1 111 ? -4.916 1.035 20.339 1.00 90.06 111 SER A O 1
ATOM 871 N N . LYS A 1 112 ? -3.844 1.519 18.430 1.00 88.88 112 LYS A N 1
ATOM 872 C CA . LYS A 1 112 ? -2.912 2.479 19.045 1.00 88.88 112 LYS A CA 1
ATOM 873 C C . LYS A 1 112 ? -3.628 3.737 19.532 1.00 88.88 112 LYS A C 1
ATOM 875 O O . LYS A 1 112 ? -3.326 4.211 20.626 1.00 88.88 112 LYS A O 1
ATOM 880 N N . ILE A 1 113 ? -4.564 4.265 18.742 1.00 90.31 113 ILE A N 1
ATOM 881 C CA . ILE A 1 113 ? -5.357 5.442 19.118 1.00 90.31 113 ILE A CA 1
ATOM 882 C C . ILE A 1 113 ? -6.255 5.120 20.316 1.00 90.31 113 ILE A C 1
ATOM 884 O O . ILE A 1 113 ? -6.277 5.899 21.265 1.00 90.31 113 ILE A O 1
ATOM 888 N N . ASP A 1 114 ? -6.921 3.963 20.329 1.00 87.50 114 ASP A N 1
ATOM 889 C CA . ASP A 1 114 ? -7.764 3.547 21.456 1.00 87.50 114 ASP A CA 1
ATOM 890 C C . ASP A 1 114 ? -6.946 3.353 22.743 1.00 87.50 114 ASP A C 1
ATOM 892 O O . ASP A 1 114 ? -7.295 3.880 23.801 1.00 87.50 114 ASP A O 1
ATOM 896 N N . ALA A 1 115 ? -5.785 2.696 22.655 1.00 84.88 115 ALA A N 1
ATOM 897 C CA . ALA A 1 115 ? -4.881 2.551 23.795 1.00 84.88 115 ALA A CA 1
ATOM 898 C C . ALA A 1 115 ? -4.409 3.915 24.335 1.00 84.88 115 ALA A C 1
ATOM 900 O O . ALA A 1 115 ? -4.381 4.132 25.550 1.00 84.88 115 ALA A O 1
ATOM 901 N N . LEU A 1 116 ? -4.080 4.863 23.449 1.00 86.31 116 LEU A N 1
ATOM 902 C CA . LEU A 1 116 ? -3.741 6.234 23.840 1.00 86.31 116 LEU A CA 1
ATOM 903 C C . LEU A 1 116 ? -4.927 6.946 24.492 1.00 86.31 116 LEU A C 1
ATOM 905 O O . LEU A 1 116 ? -4.753 7.599 25.521 1.00 86.31 116 LEU A O 1
ATOM 909 N N . GLN A 1 117 ? -6.128 6.789 23.943 1.00 87.94 117 GLN A N 1
ATOM 910 C CA . GLN A 1 117 ? -7.342 7.377 24.490 1.00 87.94 117 GLN A CA 1
ATOM 911 C C . GLN A 1 117 ? -7.624 6.857 25.901 1.00 87.94 117 GLN A C 1
ATOM 913 O O . GLN A 1 117 ? -7.902 7.662 26.788 1.00 87.94 117 GLN A O 1
ATOM 918 N N . GLN A 1 118 ? -7.473 5.555 26.152 1.00 80.94 118 GLN A N 1
ATOM 919 C CA . GLN A 1 118 ? -7.630 4.980 27.490 1.00 80.94 118 GLN A CA 1
ATOM 920 C C . GLN A 1 118 ? -6.581 5.512 28.476 1.00 80.94 118 GLN A C 1
ATOM 922 O O . GLN A 1 118 ? -6.914 5.836 29.617 1.00 80.94 118 GLN A O 1
ATOM 927 N N . ILE A 1 119 ? -5.324 5.671 28.047 1.00 82.81 119 ILE A N 1
ATOM 928 C CA . ILE A 1 119 ? -4.266 6.254 28.888 1.00 82.81 119 ILE A CA 1
ATOM 929 C C . ILE A 1 119 ? -4.583 7.718 29.220 1.00 82.81 119 ILE A C 1
ATOM 931 O O . ILE A 1 119 ? -4.423 8.137 30.371 1.00 82.81 119 ILE A O 1
ATOM 935 N N . ILE A 1 120 ? -5.043 8.492 28.234 1.00 81.38 120 ILE A N 1
ATOM 936 C CA . ILE A 1 120 ? -5.407 9.899 28.415 1.00 81.38 120 ILE A CA 1
ATOM 937 C C . ILE A 1 120 ? -6.622 10.002 29.336 1.00 81.38 120 ILE A C 1
ATOM 939 O O . ILE A 1 120 ? -6.543 10.690 30.350 1.00 81.38 120 ILE A O 1
ATOM 943 N N . GLN A 1 121 ? -7.713 9.293 29.048 1.00 80.12 121 GLN A N 1
ATOM 944 C CA . GLN A 1 121 ? -8.942 9.355 29.840 1.00 80.12 121 GLN A CA 1
ATOM 945 C C . GLN A 1 121 ? -8.725 8.836 31.267 1.00 80.12 121 GLN A C 1
ATOM 947 O O . GLN A 1 121 ? -9.086 9.523 32.222 1.00 80.12 121 GLN A O 1
ATOM 952 N N . GLY A 1 122 ? -8.052 7.693 31.436 1.00 74.81 122 GLY A N 1
ATOM 953 C CA . GLY A 1 122 ? -7.790 7.094 32.746 1.00 74.81 122 GLY A CA 1
ATOM 954 C C . GLY A 1 122 ? -6.892 7.950 33.645 1.00 74.81 122 GLY A C 1
ATOM 955 O O . GLY A 1 122 ? -7.147 8.059 34.845 1.00 74.81 122 GLY A O 1
ATOM 956 N N . LYS A 1 123 ? -5.866 8.614 33.090 1.00 65.38 123 LYS A N 1
ATOM 957 C CA . LYS A 1 123 ? -4.974 9.483 33.880 1.00 65.38 123 LYS A CA 1
ATOM 958 C C . LYS A 1 123 ? -5.526 10.893 34.077 1.00 65.38 123 LYS A C 1
ATOM 960 O O . LYS A 1 123 ? -5.352 11.453 35.158 1.00 65.38 123 LYS A O 1
ATOM 965 N N . TRP A 1 124 ? -6.179 11.482 33.075 1.00 61.00 124 TRP A N 1
ATOM 966 C CA . TRP A 1 124 ? -6.652 12.866 33.171 1.00 61.00 124 TRP A CA 1
ATOM 967 C C . TRP A 1 124 ? -7.935 13.011 33.979 1.00 61.00 124 TRP A C 1
ATOM 969 O O . TRP A 1 124 ? -8.005 13.933 34.792 1.00 61.00 124 TRP A O 1
ATOM 979 N N . LEU A 1 125 ? -8.931 12.130 33.811 1.00 58.47 125 LEU A N 1
ATOM 980 C CA . LEU A 1 125 ? -10.158 12.241 34.609 1.00 58.47 125 LEU A CA 1
ATOM 981 C C . LEU A 1 125 ? -9.880 11.973 36.092 1.00 58.47 125 LEU A C 1
ATOM 983 O O . LEU A 1 125 ? -10.317 12.745 36.942 1.00 58.47 125 LEU A O 1
ATOM 987 N N . ASN A 1 126 ? -9.065 10.963 36.405 1.00 56.81 126 ASN A N 1
ATOM 988 C CA . ASN A 1 126 ? -8.805 10.589 37.796 1.00 56.81 126 ASN A CA 1
ATOM 989 C C . ASN A 1 126 ? -7.928 11.620 38.546 1.00 56.81 126 ASN A C 1
ATOM 991 O O . ASN A 1 126 ? -8.097 11.863 39.744 1.00 56.81 126 ASN A O 1
ATOM 995 N N . ARG A 1 127 ? -7.013 12.303 37.840 1.00 55.59 127 ARG A N 1
ATOM 996 C CA . ARG A 1 127 ? -6.157 13.348 38.435 1.00 55.59 127 ARG A CA 1
ATOM 997 C C . ARG A 1 127 ? -6.866 14.699 38.575 1.00 55.59 127 ARG A C 1
ATOM 999 O O . ARG A 1 127 ? -6.543 15.471 39.480 1.00 55.59 127 ARG A O 1
ATOM 1006 N N . ARG A 1 128 ? -7.828 15.002 37.698 1.00 54.84 128 ARG A N 1
ATOM 1007 C CA . ARG A 1 128 ? -8.561 16.276 37.718 1.00 54.84 128 ARG A CA 1
ATOM 1008 C C . ARG A 1 128 ? -9.632 16.305 38.815 1.00 54.84 128 ARG A C 1
ATOM 1010 O O . ARG A 1 128 ? -9.773 17.334 39.470 1.00 54.84 128 ARG A O 1
ATOM 1017 N N . ASP A 1 129 ? -10.303 15.186 39.094 1.00 60.44 129 ASP A N 1
ATOM 1018 C CA . ASP A 1 129 ? -11.338 15.135 40.139 1.00 60.44 129 ASP A CA 1
ATOM 1019 C C . ASP A 1 129 ? -10.750 15.235 41.565 1.00 60.44 129 ASP A C 1
ATOM 1021 O O . ASP A 1 129 ? -11.325 15.892 42.433 1.00 60.44 129 ASP A O 1
ATOM 1025 N N . THR A 1 130 ? -9.551 14.700 41.814 1.00 62.31 130 THR A N 1
ATOM 1026 C CA . THR A 1 130 ? -8.896 14.762 43.140 1.00 62.31 130 THR A CA 1
ATOM 1027 C C . THR A 1 130 ? -8.240 16.110 43.449 1.00 62.31 130 THR A C 1
ATOM 1029 O O . THR A 1 130 ? -8.226 16.551 44.597 1.00 62.31 130 THR A O 1
ATOM 1032 N N . THR A 1 131 ? -7.705 16.794 42.438 1.00 65.19 131 THR A N 1
ATOM 1033 C CA . THR A 1 131 ? -7.081 18.116 42.616 1.00 65.19 131 THR A CA 1
ATOM 1034 C C . THR A 1 131 ? -8.120 19.227 42.720 1.00 65.19 131 THR A C 1
ATOM 1036 O O . THR A 1 131 ? -8.016 20.067 43.612 1.00 65.19 131 THR A O 1
ATOM 1039 N N . LEU A 1 132 ? -9.176 19.193 41.898 1.00 67.44 132 LEU A N 1
ATOM 1040 C CA . LEU A 1 132 ? -10.257 20.180 41.979 1.00 67.44 132 LEU A CA 1
ATOM 1041 C C . LEU A 1 132 ? -11.038 20.088 43.289 1.00 67.44 132 LEU A C 1
ATOM 1043 O O . LEU A 1 132 ? -11.383 21.124 43.845 1.00 67.44 132 LEU A O 1
ATOM 1047 N N . THR A 1 133 ? -11.275 18.884 43.816 1.00 71.38 133 THR A N 1
ATOM 1048 C CA . THR A 1 133 ? -11.964 18.722 45.109 1.00 71.38 133 THR A CA 1
ATOM 1049 C C . THR A 1 133 ? -11.126 19.205 46.291 1.00 71.38 133 THR A C 1
ATOM 1051 O O . THR A 1 133 ? -11.678 19.721 47.261 1.00 71.38 133 THR A O 1
ATOM 1054 N N . ARG A 1 134 ? -9.792 19.094 46.227 1.00 73.94 134 ARG A N 1
ATOM 1055 C CA . ARG A 1 134 ? -8.909 19.685 47.246 1.00 73.94 134 ARG A CA 1
ATOM 1056 C C . ARG A 1 134 ? -8.874 21.205 47.157 1.00 73.94 134 ARG A C 1
ATOM 1058 O O . ARG A 1 134 ? -8.990 21.861 48.186 1.00 73.94 134 ARG A O 1
ATOM 1065 N N . ILE A 1 135 ? -8.764 21.760 45.949 1.00 73.94 135 ILE A N 1
ATOM 1066 C CA . ILE A 1 135 ? -8.746 23.215 45.749 1.00 73.94 135 ILE A CA 1
ATOM 1067 C C . ILE A 1 135 ? -10.093 23.829 46.145 1.00 73.94 135 ILE A C 1
ATOM 1069 O O . ILE A 1 135 ? -10.107 24.852 46.821 1.00 73.94 135 ILE A O 1
ATOM 1073 N N . SER A 1 136 ? -11.224 23.197 45.812 1.00 76.62 136 SER A N 1
ATOM 1074 C CA . SER A 1 136 ? -12.542 23.711 46.201 1.00 76.62 136 SER A CA 1
ATOM 1075 C C . SER A 1 136 ? -12.738 23.692 47.716 1.00 76.62 136 SER A C 1
ATOM 1077 O O . SER A 1 136 ? -13.227 24.671 48.269 1.00 76.62 136 SER A O 1
ATOM 1079 N N . LYS A 1 137 ? -12.303 22.628 48.407 1.00 78.50 137 LYS A N 1
ATOM 1080 C CA . LYS A 1 137 ? -12.321 22.566 49.879 1.00 78.50 137 LYS A CA 1
ATOM 1081 C C . LYS A 1 137 ? -11.400 23.611 50.509 1.00 78.50 137 LYS A C 1
ATOM 1083 O O . LYS A 1 137 ? -11.774 24.235 51.495 1.00 78.50 137 LYS A O 1
ATOM 1088 N N . PHE A 1 138 ? -10.221 23.831 49.931 1.00 78.56 138 PHE A N 1
ATOM 1089 C CA . PHE A 1 138 ? -9.288 24.847 50.410 1.00 78.56 138 PHE A CA 1
ATOM 1090 C C . PHE A 1 138 ? -9.857 26.263 50.256 1.00 78.56 138 PHE A C 1
ATOM 1092 O O . PHE A 1 138 ? -9.863 27.023 51.219 1.00 78.56 138 PHE A O 1
ATOM 1099 N N . LEU A 1 139 ? -10.407 26.595 49.084 1.00 76.25 139 LEU A N 1
ATOM 1100 C CA . LEU A 1 139 ? -11.050 27.889 48.834 1.00 76.25 139 LEU A CA 1
ATOM 1101 C C . LEU A 1 139 ? -12.290 28.096 49.713 1.00 76.25 139 LEU A C 1
ATOM 1103 O O . LEU A 1 139 ? -12.497 29.201 50.205 1.00 76.25 139 LEU A O 1
ATOM 1107 N N . PHE A 1 140 ? -13.074 27.041 49.956 1.00 79.12 140 PHE A N 1
ATOM 1108 C CA . PHE A 1 140 ? -14.212 27.081 50.876 1.00 79.12 140 PHE A CA 1
ATOM 1109 C C . PHE A 1 140 ? -13.769 27.436 52.301 1.00 79.12 140 PHE A C 1
ATOM 1111 O O . PHE A 1 140 ? -14.313 28.356 52.911 1.00 79.12 140 PHE A O 1
ATOM 1118 N N . ASN A 1 141 ? -12.732 26.763 52.806 1.00 77.88 141 ASN A N 1
ATOM 1119 C CA . ASN A 1 141 ? -12.196 27.032 54.139 1.00 77.88 141 ASN A CA 1
ATOM 1120 C C . ASN A 1 141 ? -11.594 28.441 54.241 1.00 77.88 141 ASN A C 1
ATOM 1122 O O . ASN A 1 141 ? -11.816 29.127 55.237 1.00 77.88 141 ASN A O 1
ATOM 1126 N N . LEU A 1 142 ? -10.884 28.900 53.205 1.00 77.00 142 LEU A N 1
ATOM 1127 C CA . LEU A 1 142 ? -10.301 30.242 53.169 1.00 77.00 142 LEU A CA 1
ATOM 1128 C C . LEU A 1 142 ? -11.387 31.331 53.162 1.00 77.00 142 LEU A C 1
ATOM 1130 O O . LEU A 1 142 ? -11.272 32.325 53.876 1.00 77.00 142 LEU A O 1
ATOM 1134 N N . PHE A 1 143 ? -12.462 31.126 52.394 1.00 79.25 143 PHE A N 1
ATOM 1135 C CA . PHE A 1 143 ? -13.601 32.041 52.343 1.00 79.25 143 PHE A CA 1
ATOM 1136 C C . PHE A 1 143 ? -14.353 32.085 53.678 1.00 79.25 143 PHE A C 1
ATOM 1138 O O . PHE A 1 143 ? -14.669 33.168 54.167 1.00 79.25 143 PHE A O 1
ATOM 1145 N N . SER A 1 144 ? -14.574 30.927 54.307 1.00 79.88 144 SER A N 1
ATOM 1146 C CA . SER A 1 144 ? -15.209 30.848 55.626 1.00 79.88 144 SER A CA 1
ATOM 1147 C C . SER A 1 144 ? -14.394 31.578 56.696 1.00 79.88 144 SER A C 1
ATOM 1149 O O . SER A 1 144 ? -14.967 32.310 57.503 1.00 79.88 144 SER A O 1
ATOM 1151 N N . LEU A 1 145 ? -13.063 31.424 56.695 1.00 79.75 145 LEU A N 1
ATOM 1152 C CA . LEU A 1 145 ? -12.195 32.165 57.613 1.00 79.75 145 LEU A CA 1
ATOM 1153 C C . LEU A 1 145 ? -12.230 33.672 57.336 1.00 79.75 145 LEU A C 1
ATOM 1155 O O . LEU A 1 145 ? -12.351 34.461 58.273 1.00 79.75 145 LEU A O 1
ATOM 1159 N N . GLY A 1 146 ? -12.160 34.070 56.063 1.00 78.00 146 GLY A N 1
ATOM 1160 C CA . GLY A 1 146 ? -12.197 35.475 55.657 1.00 78.00 146 GLY A CA 1
ATOM 1161 C C . GLY A 1 146 ? -13.504 36.164 56.050 1.00 78.00 146 GLY A C 1
ATOM 1162 O O . GLY A 1 146 ? -13.474 37.254 56.615 1.00 78.00 146 GLY A O 1
ATOM 1163 N N . SER A 1 147 ? -14.645 35.504 55.833 1.00 80.19 147 SER A N 1
ATOM 1164 C CA . SER A 1 147 ? -15.957 36.025 56.231 1.00 80.19 147 SER A CA 1
ATOM 1165 C C . SER A 1 147 ? -16.068 36.194 57.747 1.00 80.19 147 SER A C 1
ATOM 1167 O O . SER A 1 147 ? -16.619 37.190 58.214 1.00 80.19 147 SER A O 1
ATOM 1169 N N . CYS A 1 148 ? -15.529 35.247 58.520 1.00 78.69 148 CYS A N 1
ATOM 1170 C CA . CYS A 1 148 ? -15.560 35.318 59.977 1.00 78.69 148 CYS A CA 1
ATOM 1171 C C . CYS A 1 148 ? -14.680 36.473 60.489 1.00 78.69 148 CYS A C 1
ATOM 1173 O O . CYS A 1 148 ? -15.145 37.319 61.253 1.00 78.69 148 CYS A O 1
ATOM 1175 N N . GLY A 1 149 ? -13.448 36.592 59.978 1.00 76.31 149 GLY A N 1
ATOM 1176 C CA . GLY A 1 149 ? -12.534 37.684 60.328 1.00 76.31 149 GLY A CA 1
ATOM 1177 C C . GLY A 1 149 ? -13.068 39.068 59.950 1.00 76.31 149 GLY A C 1
ATOM 1178 O O . GLY A 1 149 ? -12.968 40.004 60.741 1.00 76.31 149 GLY A O 1
ATOM 1179 N N . PHE A 1 150 ? -13.699 39.192 58.779 1.00 78.25 150 PHE A N 1
ATOM 1180 C CA . PHE A 1 150 ? -14.318 40.444 58.343 1.00 78.25 150 PHE A CA 1
ATOM 1181 C C . PHE A 1 150 ? -15.483 40.833 59.259 1.00 78.25 150 PHE A C 1
ATOM 1183 O O . PHE A 1 150 ? -15.564 41.978 59.691 1.00 78.25 150 PHE A O 1
ATOM 1190 N N . SER A 1 151 ? -16.337 39.875 59.640 1.00 78.06 151 SER A N 1
ATOM 1191 C CA . SER A 1 151 ? -17.442 40.150 60.567 1.00 78.06 151 SER A CA 1
ATOM 1192 C C . SER A 1 151 ? -16.952 40.645 61.934 1.00 78.06 151 SER A C 1
ATOM 1194 O O . SER A 1 151 ? -17.484 41.624 62.454 1.00 78.06 151 SER A O 1
ATOM 1196 N N . LEU A 1 152 ? -15.883 40.052 62.476 1.00 78.69 152 LEU A N 1
ATOM 1197 C CA . LEU A 1 152 ? -15.305 40.458 63.759 1.00 78.69 152 LEU A CA 1
ATOM 1198 C C . LEU A 1 152 ? -14.658 41.848 63.693 1.00 78.69 152 LEU A C 1
ATOM 1200 O O . LEU A 1 152 ? -14.898 42.664 64.579 1.00 78.69 152 LEU A O 1
ATOM 1204 N N . TYR A 1 153 ? -13.900 42.149 62.632 1.00 81.75 153 TYR A N 1
ATOM 1205 C CA . TYR A 1 153 ? -13.288 43.471 62.444 1.00 81.75 153 TYR A CA 1
ATOM 1206 C C . TYR A 1 153 ? -14.340 44.587 62.397 1.00 81.75 153 TYR A C 1
ATOM 1208 O O . TYR A 1 153 ? -14.188 45.619 63.054 1.00 81.75 153 TYR A O 1
ATOM 1216 N N . TYR A 1 154 ? -15.434 44.365 61.666 1.00 75.62 154 TYR A N 1
ATOM 1217 C CA . TYR A 1 154 ? -16.511 45.347 61.567 1.00 75.62 154 TYR A CA 1
ATOM 1218 C C . TYR A 1 154 ? -17.289 45.503 62.867 1.00 75.62 154 TYR A C 1
ATOM 1220 O O . TYR A 1 154 ? -17.633 46.630 63.214 1.00 75.62 154 TYR A O 1
ATOM 1228 N N . MET A 1 155 ? -17.521 44.413 63.607 1.00 75.94 155 MET A N 1
ATOM 1229 C CA . MET A 1 155 ? -18.109 44.502 64.944 1.00 75.94 155 MET A CA 1
ATOM 1230 C C . MET A 1 155 ? -17.232 45.360 65.863 1.00 75.94 155 MET A C 1
ATOM 1232 O O . MET A 1 155 ? -17.738 46.281 66.496 1.00 75.94 155 MET A O 1
ATOM 1236 N N . SER A 1 156 ? -15.912 45.143 65.884 1.00 76.31 156 SER A N 1
ATOM 1237 C CA . SER A 1 156 ? -14.991 45.964 66.683 1.00 76.31 156 SER A CA 1
ATOM 1238 C C . SER A 1 156 ? -14.980 47.437 66.262 1.00 76.31 156 SER A C 1
ATOM 1240 O O . SER A 1 156 ? -14.959 48.314 67.124 1.00 76.31 156 SER A O 1
ATOM 1242 N N . PHE A 1 157 ? -15.030 47.726 64.958 1.00 77.50 157 PHE A N 1
ATOM 1243 C CA . PHE A 1 157 ? -15.113 49.099 64.454 1.00 77.50 157 PHE A CA 1
ATOM 1244 C C . PHE A 1 157 ? -16.420 49.788 64.876 1.00 77.50 157 PHE A C 1
ATOM 1246 O O . PHE A 1 157 ? -16.389 50.929 65.336 1.00 77.50 157 PHE A O 1
ATOM 1253 N N . PHE A 1 158 ? -17.552 49.083 64.782 1.00 70.50 158 PHE A N 1
ATOM 1254 C CA . PHE A 1 158 ? -18.855 49.592 65.213 1.00 70.50 158 PHE A CA 1
ATOM 1255 C C . PHE A 1 158 ? -18.885 49.889 66.713 1.00 70.50 158 PHE A C 1
ATOM 1257 O O . PHE A 1 158 ? -19.225 51.001 67.110 1.00 70.50 158 PHE A O 1
ATOM 1264 N N . PHE A 1 159 ? -18.459 48.938 67.550 1.00 70.56 159 PHE A N 1
ATOM 1265 C CA . PHE A 1 159 ? -18.406 49.143 69.001 1.00 70.56 159 PHE A CA 1
ATOM 1266 C C . PHE A 1 159 ? -17.452 50.278 69.403 1.00 70.56 159 PHE A C 1
ATOM 1268 O O . PHE A 1 159 ? -17.716 50.974 70.381 1.00 70.56 159 PHE A O 1
ATOM 1275 N N . GLY A 1 160 ? -16.380 50.514 68.639 1.00 70.56 160 GLY A N 1
ATOM 1276 C CA . GLY A 1 160 ? -15.465 51.635 68.865 1.00 70.56 160 GLY A CA 1
ATOM 1277 C C . GLY A 1 160 ? -16.064 53.015 68.562 1.00 70.56 160 GLY A C 1
ATOM 1278 O O . GLY A 1 160 ? -15.714 53.985 69.232 1.00 70.56 160 GLY A O 1
ATOM 1279 N N . GLN A 1 161 ? -16.974 53.115 67.587 1.00 64.81 161 GLN A N 1
ATOM 1280 C CA . GLN A 1 161 ? -17.621 54.379 67.199 1.00 64.81 161 GLN A CA 1
ATOM 1281 C C . GLN A 1 161 ? -18.756 54.783 68.152 1.00 64.81 161 GLN A C 1
ATOM 1283 O O . GLN A 1 161 ? -18.896 55.964 68.468 1.00 64.81 161 GLN A O 1
ATOM 1288 N N . ILE A 1 162 ? -19.481 53.805 68.712 1.00 62.62 162 ILE A N 1
ATOM 1289 C CA . ILE A 1 162 ? -20.567 54.030 69.690 1.00 62.62 162 ILE A CA 1
ATOM 1290 C C . ILE A 1 162 ? -20.068 54.784 70.944 1.00 62.62 162 ILE A C 1
ATOM 1292 O O . ILE A 1 162 ? -20.840 55.442 71.641 1.00 62.62 162 ILE A O 1
ATOM 1296 N N . GLY A 1 163 ? -18.762 54.741 71.231 1.00 60.41 163 GLY A N 1
ATOM 1297 C CA . GLY A 1 163 ? -18.166 55.425 72.377 1.00 60.41 163 GLY A CA 1
ATOM 1298 C C . GLY A 1 163 ? -17.872 56.919 72.199 1.00 60.41 163 GLY A C 1
ATOM 1299 O O . GLY A 1 163 ? -17.589 57.565 73.208 1.00 60.41 163 GLY A O 1
ATOM 1300 N N . LYS A 1 164 ? -17.889 57.480 70.975 1.00 61.34 164 LYS A N 1
ATOM 1301 C CA . LYS A 1 164 ? -17.307 58.817 70.730 1.00 61.34 164 LYS A CA 1
ATOM 1302 C C . LYS A 1 164 ? -18.275 59.944 70.369 1.00 61.34 164 LYS A C 1
ATOM 1304 O O . LYS A 1 164 ? -18.010 61.052 70.818 1.00 61.34 164 LYS A O 1
ATOM 1309 N N . ASP A 1 165 ? -19.401 59.697 69.697 1.00 59.25 165 ASP A N 1
ATOM 1310 C CA . ASP A 1 165 ? -20.315 60.777 69.284 1.00 59.25 165 ASP A CA 1
ATOM 1311 C C . ASP A 1 165 ? -21.798 60.412 69.489 1.00 59.25 165 ASP A C 1
ATOM 1313 O O . ASP A 1 165 ? -22.356 59.569 68.794 1.00 59.25 165 ASP A O 1
ATOM 1317 N N . ARG A 1 166 ? -22.491 61.085 70.423 1.00 59.62 166 ARG A N 1
ATOM 1318 C CA . ARG A 1 166 ? -23.928 60.875 70.742 1.00 59.62 166 ARG A CA 1
ATOM 1319 C C . ARG A 1 166 ? -24.904 61.471 69.700 1.00 59.62 166 ARG A C 1
ATOM 1321 O O . ARG A 1 166 ? -25.956 61.990 70.061 1.00 59.62 166 ARG A O 1
ATOM 1328 N N . GLY A 1 167 ? -24.560 61.450 68.413 1.00 61.75 167 GLY A N 1
ATOM 1329 C CA . GLY A 1 167 ? -25.149 62.372 67.434 1.00 61.75 167 GLY A CA 1
ATOM 1330 C C . GLY A 1 167 ? -26.246 61.868 66.491 1.00 61.75 167 GLY A C 1
ATOM 1331 O O . GLY A 1 167 ? -27.090 62.670 66.102 1.00 61.75 167 GLY A O 1
ATOM 1332 N N . SER A 1 168 ? -26.277 60.601 66.059 1.00 66.75 168 SER A N 1
ATOM 1333 C CA . SER A 1 168 ? -27.271 60.198 65.043 1.00 66.75 168 SER A CA 1
ATOM 1334 C C . SER A 1 168 ? -27.543 58.694 64.989 1.00 66.75 168 SER A C 1
ATOM 1336 O O . SER A 1 168 ? -26.941 57.952 64.217 1.00 66.75 168 SER A O 1
ATOM 1338 N N . ILE A 1 169 ? -28.539 58.263 65.764 1.00 75.31 169 ILE A N 1
ATOM 1339 C CA . ILE A 1 169 ? -29.060 56.883 65.797 1.00 75.31 169 ILE A CA 1
ATOM 1340 C C . ILE A 1 169 ? -29.502 56.415 64.393 1.00 75.31 169 ILE A C 1
ATOM 1342 O O . ILE A 1 169 ? -29.393 55.240 64.050 1.00 75.31 169 ILE A O 1
ATOM 1346 N N . ALA A 1 170 ? -29.962 57.337 63.539 1.00 74.81 170 ALA A N 1
ATOM 1347 C CA . ALA A 1 170 ? -30.433 57.012 62.195 1.00 74.81 170 ALA A CA 1
ATOM 1348 C C . ALA A 1 170 ? -29.314 56.492 61.272 1.00 74.81 170 ALA A C 1
ATOM 1350 O O . ALA A 1 170 ? -29.540 55.560 60.500 1.00 74.81 170 ALA A O 1
ATOM 1351 N N . ALA A 1 171 ? -28.102 57.052 61.362 1.00 71.44 171 ALA A N 1
ATOM 1352 C CA . ALA A 1 171 ? -26.978 56.626 60.528 1.00 71.44 171 ALA A CA 1
ATOM 1353 C C . ALA A 1 171 ? -26.490 55.214 60.898 1.00 71.44 171 ALA A C 1
ATOM 1355 O O . ALA A 1 171 ? -26.158 54.419 60.017 1.00 71.44 171 ALA A O 1
ATOM 1356 N N . GLU A 1 172 ? -26.514 54.875 62.189 1.00 71.69 172 GLU A N 1
ATOM 1357 C CA . GLU A 1 172 ? -26.112 53.558 62.693 1.00 71.69 172 GLU A CA 1
ATOM 1358 C C . GLU A 1 172 ? -27.071 52.454 62.236 1.00 71.69 172 GLU A C 1
ATOM 1360 O O . GLU A 1 172 ? -26.636 51.399 61.763 1.00 71.69 172 GLU A O 1
ATOM 1365 N N . VAL A 1 173 ? -28.382 52.719 62.289 1.00 78.38 173 VAL A N 1
ATOM 1366 C CA . VAL A 1 173 ? -29.399 51.768 61.822 1.00 78.38 173 VAL A CA 1
ATOM 1367 C C . VAL A 1 173 ? -29.250 51.519 60.320 1.00 78.38 173 VAL A C 1
ATOM 1369 O O . VAL A 1 173 ? -29.213 50.361 59.900 1.00 78.38 173 VAL A O 1
ATOM 1372 N N . ILE A 1 174 ? -29.075 52.570 59.509 1.00 77.88 174 ILE A N 1
ATOM 1373 C CA . ILE A 1 174 ? -28.893 52.430 58.053 1.00 77.88 174 ILE A CA 1
ATOM 1374 C C . ILE A 1 174 ? -27.633 51.614 57.733 1.00 77.88 174 ILE A C 1
ATOM 1376 O O . ILE A 1 174 ? -27.680 50.709 56.896 1.00 77.88 174 ILE A O 1
ATOM 1380 N N . ALA A 1 175 ? -26.521 51.875 58.422 1.00 72.94 175 ALA A N 1
ATOM 1381 C CA . ALA A 1 175 ? -25.282 51.134 58.214 1.00 72.94 175 ALA A CA 1
ATOM 1382 C C . ALA A 1 175 ? -25.412 49.647 58.609 1.00 72.94 175 ALA A C 1
ATOM 1384 O O . ALA A 1 175 ? -24.909 48.778 57.892 1.00 72.94 175 ALA A O 1
ATOM 1385 N N . SER A 1 176 ? -26.150 49.331 59.681 1.00 76.88 176 SER A N 1
ATOM 1386 C CA . SER A 1 176 ? -26.421 47.939 60.076 1.00 76.88 176 SER A CA 1
ATOM 1387 C C . SER A 1 176 ? -27.279 47.186 59.047 1.00 76.88 176 SER A C 1
ATOM 1389 O O . SER A 1 176 ? -26.968 46.047 58.696 1.00 76.88 176 SER A O 1
ATOM 1391 N N . ILE A 1 177 ? -28.301 47.838 58.480 1.00 81.38 177 ILE A N 1
ATOM 1392 C CA . ILE A 1 177 ? -29.169 47.243 57.454 1.00 81.38 177 ILE A CA 1
ATOM 1393 C C . ILE A 1 177 ? -28.371 46.975 56.172 1.00 81.38 177 ILE A C 1
ATOM 1395 O O . ILE A 1 177 ? -28.454 45.881 55.611 1.00 81.38 177 ILE A O 1
ATOM 1399 N N . MET A 1 178 ? -27.540 47.928 55.736 1.00 76.56 178 MET A N 1
ATOM 1400 C CA . MET A 1 178 ? -26.687 47.760 54.552 1.00 76.56 178 MET A CA 1
ATOM 1401 C C . MET A 1 178 ? -25.690 46.600 54.714 1.00 76.56 178 MET A C 1
ATOM 1403 O O . MET A 1 178 ? -25.446 45.860 53.761 1.00 76.56 178 MET A O 1
ATOM 1407 N N . MET A 1 179 ? -25.167 46.385 55.925 1.00 72.44 179 MET A N 1
ATOM 1408 C CA . MET A 1 179 ? -24.289 45.253 56.250 1.00 72.44 179 MET A CA 1
ATOM 1409 C C . MET A 1 179 ? -25.008 43.902 56.166 1.00 72.44 179 MET A C 1
ATOM 1411 O O . MET A 1 179 ? -24.486 42.963 55.561 1.00 72.44 179 MET A O 1
ATOM 1415 N N . VAL A 1 180 ? -26.217 43.800 56.726 1.00 79.25 180 VAL A N 1
ATOM 1416 C CA . VAL A 1 180 ? -27.021 42.569 56.658 1.00 79.25 180 VAL A CA 1
ATOM 1417 C C . VAL A 1 180 ? -27.373 42.237 55.207 1.00 79.25 180 VAL A C 1
ATOM 1419 O O . VAL A 1 180 ? -27.224 41.091 54.785 1.00 79.25 180 VAL A O 1
ATOM 1422 N N . LEU A 1 181 ? -27.757 43.238 54.410 1.00 80.00 181 LEU A N 1
ATOM 1423 C CA . LEU A 1 181 ? -28.043 43.052 52.985 1.00 80.00 181 LEU A CA 1
ATOM 1424 C C . LEU A 1 181 ? -26.806 42.607 52.196 1.00 80.00 181 LEU A C 1
ATOM 1426 O O . LEU A 1 181 ? -26.913 41.725 51.343 1.00 80.00 181 LEU A O 1
ATOM 1430 N N . PHE A 1 182 ? -25.626 43.154 52.503 1.00 77.94 182 PHE A N 1
ATOM 1431 C CA . PHE A 1 182 ? -24.378 42.717 51.880 1.00 77.94 182 PHE A CA 1
ATOM 1432 C C . PHE A 1 182 ? -24.057 41.253 52.216 1.00 77.94 182 PHE A C 1
ATOM 1434 O O . PHE A 1 182 ? -23.708 40.483 51.321 1.00 77.94 182 PHE A O 1
ATOM 1441 N N . PHE A 1 183 ? -24.239 40.841 53.475 1.00 77.69 183 PHE A N 1
ATOM 1442 C CA . PHE A 1 183 ? -24.033 39.453 53.899 1.00 77.69 183 PHE A CA 1
ATOM 1443 C C . PHE A 1 183 ? -25.021 38.484 53.233 1.00 77.69 183 PHE A C 1
ATOM 1445 O O . PHE A 1 183 ? -24.631 37.430 52.737 1.00 77.69 183 PHE A O 1
ATOM 1452 N N . ILE A 1 184 ? -26.300 38.854 53.145 1.00 82.06 184 ILE A N 1
ATOM 1453 C CA . ILE A 1 184 ? -27.302 38.053 52.429 1.00 82.06 184 ILE A CA 1
ATOM 1454 C C . ILE A 1 184 ? -26.923 37.938 50.943 1.00 82.06 184 ILE A C 1
ATOM 1456 O O . ILE A 1 184 ? -26.974 36.847 50.376 1.00 82.06 184 ILE A O 1
ATOM 1460 N N . GLY A 1 185 ? -26.471 39.031 50.321 1.00 80.31 185 GLY A N 1
ATOM 1461 C CA . GLY A 1 185 ? -26.020 39.042 48.930 1.00 80.31 185 GLY A CA 1
ATOM 1462 C C . GLY A 1 185 ? -24.837 38.105 48.668 1.00 80.31 185 GLY A C 1
ATOM 1463 O O . GLY A 1 185 ? -24.856 37.346 47.696 1.00 80.31 185 GLY A O 1
ATOM 1464 N N . THR A 1 186 ? -23.826 38.095 49.544 1.00 77.62 186 THR A N 1
ATOM 1465 C CA . THR A 1 186 ? -22.671 37.193 49.396 1.00 77.62 186 THR A CA 1
ATOM 1466 C C . THR A 1 186 ? -23.062 35.729 49.575 1.00 77.62 186 THR A C 1
ATOM 1468 O O . THR A 1 186 ? -22.611 34.891 48.792 1.00 77.62 186 THR A O 1
ATOM 1471 N N . VAL A 1 187 ? -23.952 35.416 50.521 1.00 80.06 187 VAL A N 1
ATOM 1472 C CA . VAL A 1 187 ? -24.481 34.057 50.719 1.00 80.06 187 VAL A CA 1
ATOM 1473 C C . VAL A 1 187 ? -25.306 33.593 49.513 1.00 80.06 187 VAL A C 1
ATOM 1475 O O . VAL A 1 187 ? -25.131 32.461 49.063 1.00 80.06 187 VAL A O 1
ATOM 1478 N N . ILE A 1 188 ? -26.151 34.453 48.930 1.00 79.94 188 ILE A N 1
ATOM 1479 C CA . ILE A 1 188 ? -26.947 34.118 47.735 1.00 79.94 188 ILE A CA 1
ATOM 1480 C C . ILE A 1 188 ? -26.044 33.834 46.532 1.00 79.94 188 ILE A C 1
ATOM 1482 O O . ILE A 1 188 ? -26.219 32.815 45.864 1.00 79.94 188 ILE A O 1
ATOM 1486 N N . VAL A 1 189 ? -25.047 34.683 46.260 1.00 79.44 189 VAL A N 1
ATOM 1487 C CA . VAL A 1 189 ? -24.096 34.443 45.159 1.00 79.44 189 VAL A CA 1
ATOM 1488 C C . VAL A 1 189 ? -23.328 33.142 45.382 1.00 79.44 189 VAL A C 1
ATOM 1490 O O . VAL A 1 189 ? -23.129 32.371 44.441 1.00 79.44 189 VAL A O 1
ATOM 1493 N N . PHE A 1 190 ? -22.968 32.843 46.630 1.00 75.25 190 PHE A N 1
ATOM 1494 C CA . PHE A 1 190 ? -22.314 31.591 46.977 1.00 75.25 190 PHE A CA 1
ATOM 1495 C C . PHE A 1 190 ? -23.220 30.371 46.753 1.00 75.25 190 PHE A C 1
ATOM 1497 O O . PHE A 1 190 ? -22.781 29.386 46.161 1.00 75.25 190 PHE A O 1
ATOM 1504 N N . LEU A 1 191 ? -24.494 30.445 47.149 1.00 76.38 191 LEU A N 1
ATOM 1505 C CA . LEU A 1 191 ? -25.487 29.399 46.890 1.00 76.38 191 LEU A CA 1
ATOM 1506 C C . LEU A 1 191 ? -25.708 29.184 45.392 1.00 76.38 191 LEU A C 1
ATOM 1508 O O . LEU A 1 191 ? -25.784 28.040 44.959 1.00 76.38 191 LEU 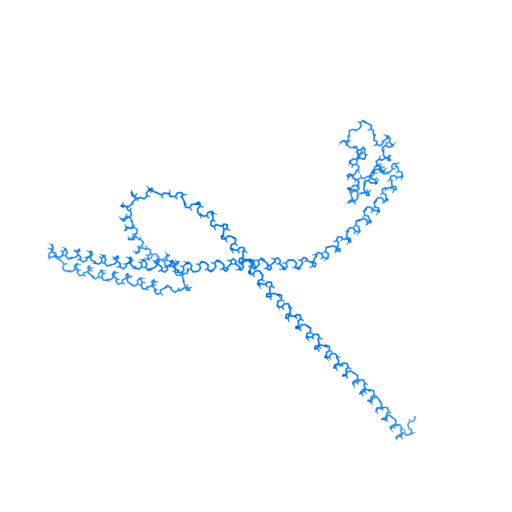A O 1
ATOM 1512 N N . ILE A 1 192 ? -25.736 30.246 44.582 1.00 76.12 192 ILE A N 1
ATOM 1513 C CA . ILE A 1 192 ? -25.846 30.133 43.118 1.00 76.12 192 ILE A CA 1
ATOM 1514 C C . ILE A 1 192 ? -24.623 29.414 42.533 1.00 76.12 192 ILE A C 1
ATOM 1516 O O . ILE A 1 192 ? -24.773 28.561 41.658 1.00 76.12 192 ILE A O 1
ATOM 1520 N N . ILE A 1 193 ? -23.416 29.708 43.025 1.00 72.62 193 ILE A N 1
ATOM 1521 C CA . ILE A 1 193 ? -22.185 29.031 42.588 1.00 72.62 193 ILE A CA 1
ATOM 1522 C C . ILE A 1 193 ? -22.177 27.562 43.039 1.00 72.62 193 ILE A C 1
ATOM 1524 O O . ILE A 1 193 ? -21.814 26.687 42.254 1.00 72.62 193 ILE A O 1
ATOM 1528 N N . ALA A 1 194 ? -22.605 27.279 44.272 1.00 71.56 194 ALA A N 1
ATOM 1529 C CA . ALA A 1 194 ? -22.640 25.932 44.837 1.00 71.56 194 ALA A CA 1
ATOM 1530 C C . ALA A 1 194 ? -23.703 25.042 44.169 1.00 71.56 194 ALA A C 1
ATOM 1532 O O . ALA A 1 194 ? -23.398 23.921 43.766 1.00 71.56 194 ALA A O 1
ATOM 1533 N N . LEU A 1 195 ? -24.927 25.550 43.996 1.00 68.75 195 LEU A N 1
ATOM 1534 C CA . LEU A 1 195 ? -26.038 24.842 43.347 1.00 68.75 195 LEU A CA 1
ATOM 1535 C C . LEU A 1 195 ? -25.863 24.766 41.824 1.00 68.75 195 LEU A C 1
ATOM 1537 O O . LEU A 1 195 ? -26.289 23.804 41.191 1.00 68.75 195 LEU A O 1
ATOM 1541 N N . GLY A 1 196 ? -25.200 25.753 41.217 1.00 59.66 196 GLY A N 1
ATOM 1542 C CA . GLY A 1 196 ? -24.901 25.782 39.786 1.00 59.66 196 GLY A CA 1
ATOM 1543 C C . GLY A 1 196 ? -23.781 24.833 39.350 1.00 59.66 196 GLY A C 1
ATOM 1544 O O . GLY A 1 196 ? -23.488 24.755 38.155 1.00 59.66 196 GLY A O 1
ATOM 1545 N N . TRP A 1 197 ? -23.152 24.111 40.283 1.00 56.25 197 TRP A N 1
ATOM 1546 C CA . TRP A 1 197 ? -21.951 23.317 40.025 1.00 56.25 197 TRP A CA 1
ATOM 1547 C C . TRP A 1 197 ? -22.216 21.891 39.522 1.00 56.25 197 TRP A C 1
ATOM 1549 O O . TRP A 1 197 ? -21.365 21.014 39.678 1.00 56.25 197 TRP A O 1
ATOM 1559 N N . ASP A 1 198 ? -23.358 21.645 38.880 1.00 55.38 198 ASP A N 1
ATOM 1560 C CA . ASP A 1 198 ? -23.656 20.342 38.290 1.00 55.38 198 ASP A CA 1
ATOM 1561 C C . ASP A 1 198 ? -22.816 20.075 37.019 1.00 55.38 198 ASP A C 1
ATOM 1563 O O . ASP A 1 198 ? -22.571 20.957 36.182 1.00 55.38 198 ASP A O 1
ATOM 1567 N N . LYS A 1 199 ? -22.329 18.834 36.888 1.00 56.28 199 LYS A N 1
ATOM 1568 C CA . LYS A 1 199 ? -21.203 18.416 36.028 1.00 56.28 199 LYS A CA 1
ATOM 1569 C C . LYS A 1 199 ? -21.464 18.676 34.536 1.00 56.28 199 LYS A C 1
ATOM 1571 O O . LYS A 1 199 ? -20.513 18.902 33.788 1.00 56.28 199 LYS A O 1
ATOM 1576 N N . HIS A 1 200 ? -22.732 18.711 34.117 1.00 50.19 200 HIS A N 1
ATOM 1577 C CA . HIS A 1 200 ? -23.137 18.773 32.710 1.00 50.19 200 HIS A CA 1
ATOM 1578 C C . HIS A 1 200 ? -23.247 20.202 32.126 1.00 50.19 200 HIS A C 1
ATOM 1580 O O . HIS A 1 200 ? -23.214 20.366 30.908 1.00 50.19 200 HIS A O 1
ATOM 1586 N N . THR A 1 201 ? -23.321 21.262 32.945 1.00 53.78 201 THR A N 1
ATOM 1587 C CA . THR A 1 201 ? -23.519 22.651 32.444 1.00 53.78 201 THR A CA 1
ATOM 1588 C C . THR A 1 201 ? -22.309 23.582 32.620 1.00 53.78 201 THR A C 1
ATOM 1590 O O . THR A 1 201 ? -22.382 24.777 32.318 1.00 53.78 201 THR A O 1
ATOM 1593 N N . ARG A 1 202 ? -21.159 23.028 33.038 1.00 57.44 202 ARG A N 1
ATOM 1594 C CA . ARG A 1 202 ? -19.937 23.769 33.415 1.00 57.44 202 ARG A CA 1
ATOM 1595 C C . ARG A 1 202 ? -19.366 24.694 32.335 1.00 57.44 202 ARG A C 1
ATOM 1597 O O . ARG A 1 202 ? -18.930 25.789 32.670 1.00 57.44 202 ARG A O 1
ATOM 1604 N N . SER A 1 203 ? -19.322 24.289 31.066 1.00 58.97 203 SER A N 1
ATOM 1605 C CA . SER A 1 203 ? -18.619 25.072 30.030 1.00 58.97 203 SER A CA 1
ATOM 1606 C C . SER A 1 203 ? -19.407 26.295 29.550 1.00 58.97 203 SER A C 1
ATOM 1608 O O . SER A 1 203 ? -18.812 27.318 29.212 1.00 58.97 203 SER A O 1
ATOM 1610 N N . LEU A 1 204 ? -20.739 26.205 29.550 1.00 57.72 204 LEU A N 1
ATOM 1611 C CA . LEU A 1 204 ? -21.625 27.258 29.049 1.00 57.72 204 LEU A CA 1
ATOM 1612 C C . LEU A 1 204 ? -21.919 28.312 30.122 1.00 57.72 204 LEU A C 1
ATOM 1614 O O . LEU A 1 204 ? -21.831 29.508 29.848 1.00 57.72 204 LEU A O 1
ATOM 1618 N N . LYS A 1 205 ? -22.177 27.893 31.368 1.00 62.19 205 LYS A N 1
ATOM 1619 C CA . LYS A 1 205 ? -22.511 28.824 32.458 1.00 62.19 205 LYS A CA 1
ATOM 1620 C C . LYS A 1 205 ? -21.309 29.638 32.948 1.00 62.19 205 LYS A C 1
ATOM 1622 O O . LYS A 1 205 ? -21.473 30.810 33.2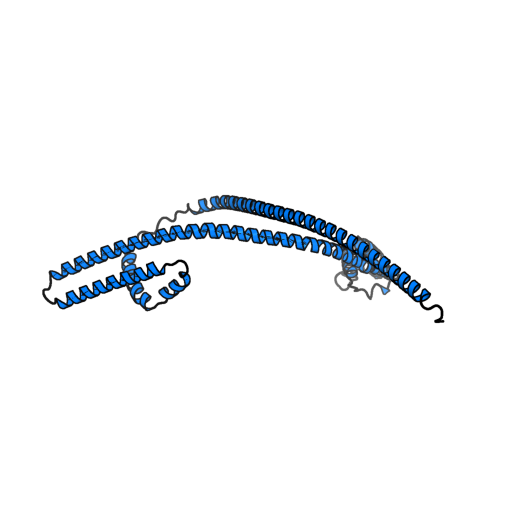73 1.00 62.19 205 LYS A O 1
ATOM 1627 N N . LEU A 1 206 ? -20.094 29.075 32.930 1.00 62.22 206 LEU A N 1
ATOM 1628 C CA . LEU A 1 206 ? -18.888 29.806 33.348 1.00 62.22 206 LEU A CA 1
ATOM 1629 C C . LEU A 1 206 ? -18.581 30.985 32.411 1.00 62.22 206 LEU A C 1
ATOM 1631 O O . LEU A 1 206 ? -18.227 32.065 32.874 1.00 62.22 206 LEU A O 1
ATOM 1635 N N . LYS A 1 207 ? -18.776 30.804 31.096 1.00 71.50 207 LYS A N 1
ATOM 1636 C CA . LYS A 1 207 ? -18.613 31.890 30.117 1.00 71.50 207 LYS A CA 1
ATOM 1637 C C . LYS A 1 207 ? -19.614 33.017 30.355 1.00 71.50 207 LYS A C 1
ATOM 1639 O O . LYS A 1 207 ? -19.224 34.179 30.303 1.00 71.50 207 LYS A O 1
ATOM 1644 N N . TRP A 1 208 ? -20.866 32.678 30.665 1.00 75.81 208 TRP A N 1
ATOM 1645 C CA . TRP A 1 208 ? -21.910 33.665 30.943 1.00 75.81 208 TRP A CA 1
ATOM 1646 C C . TRP A 1 208 ? -21.627 34.472 32.218 1.00 75.81 208 TRP A C 1
ATOM 1648 O O . TRP A 1 208 ? -21.722 35.694 32.196 1.00 75.81 208 TRP A O 1
ATOM 1658 N N . ILE A 1 209 ? -21.191 33.815 33.300 1.00 68.62 209 ILE A N 1
ATOM 1659 C CA . ILE A 1 209 ? -20.852 34.487 34.567 1.00 68.62 209 ILE A CA 1
ATOM 1660 C C . ILE A 1 209 ? -19.652 35.431 34.395 1.00 68.62 209 ILE A C 1
ATOM 1662 O O . ILE A 1 209 ? -19.690 36.556 34.885 1.00 68.62 209 ILE A O 1
ATOM 1666 N N . ILE A 1 210 ? -18.612 35.015 33.660 1.00 69.62 210 ILE A N 1
ATOM 1667 C CA . ILE A 1 210 ? -17.425 35.851 33.402 1.00 69.62 210 ILE A CA 1
ATOM 1668 C C . ILE A 1 210 ? -17.772 37.075 32.539 1.00 69.62 210 ILE A C 1
ATOM 1670 O O . ILE A 1 210 ? -17.188 38.143 32.721 1.00 69.62 210 ILE A O 1
ATOM 1674 N N . HIS A 1 211 ? -18.711 36.935 31.600 1.00 74.81 211 HIS A N 1
ATOM 1675 C CA . HIS A 1 211 ? -19.124 38.034 30.725 1.00 74.81 211 HIS A CA 1
ATOM 1676 C C . HIS A 1 211 ? -20.197 38.946 31.319 1.00 74.81 211 HIS A C 1
ATOM 1678 O O . HIS A 1 211 ? -20.479 39.985 30.725 1.00 74.81 211 HIS A O 1
ATOM 1684 N N . ASN A 1 212 ? -20.788 38.610 32.469 1.00 77.56 212 ASN A N 1
ATOM 1685 C CA . ASN A 1 212 ? -21.855 39.423 33.031 1.00 77.56 212 ASN A CA 1
ATOM 1686 C C . ASN A 1 212 ? -21.276 40.712 33.663 1.00 77.56 212 ASN A C 1
ATOM 1688 O O . ASN A 1 212 ? -20.543 40.637 34.659 1.00 77.56 212 ASN A O 1
ATOM 1692 N N . PRO A 1 213 ? -21.574 41.903 33.107 1.00 76.12 213 PRO A N 1
ATOM 1693 C CA . PRO A 1 213 ? -20.919 43.150 33.501 1.00 76.12 213 PRO A CA 1
ATOM 1694 C C . PRO A 1 213 ? -21.215 43.542 34.953 1.00 76.12 213 PRO A C 1
ATOM 1696 O O . PRO A 1 213 ? -20.362 44.138 35.606 1.00 76.12 213 PRO A O 1
ATOM 1699 N N . ILE A 1 214 ? -22.379 43.150 35.481 1.00 75.38 214 ILE A N 1
ATOM 1700 C CA . ILE A 1 214 ? -22.808 43.460 36.851 1.00 75.38 214 ILE A CA 1
ATOM 1701 C C . ILE A 1 214 ? -21.937 42.712 37.866 1.00 75.38 214 ILE A C 1
ATOM 1703 O O . ILE A 1 214 ? -21.391 43.316 38.788 1.00 75.38 214 ILE A O 1
ATOM 1707 N N . ILE A 1 215 ? -21.730 41.409 37.657 1.00 72.06 215 ILE A N 1
ATOM 1708 C CA . ILE A 1 215 ? -20.890 40.575 38.531 1.00 72.06 215 ILE A CA 1
ATOM 1709 C C . ILE A 1 215 ? -19.440 41.060 38.478 1.00 72.06 215 ILE A C 1
ATOM 1711 O O . ILE A 1 215 ? -18.785 41.194 39.513 1.00 72.06 215 ILE A O 1
ATOM 1715 N N . ARG A 1 216 ? -18.949 41.387 37.275 1.00 71.00 216 ARG A N 1
ATOM 1716 C CA . ARG A 1 216 ? -17.606 41.942 37.093 1.00 71.00 216 ARG A CA 1
ATOM 1717 C C . ARG A 1 216 ? -17.441 43.259 37.850 1.00 71.00 216 ARG A C 1
ATOM 1719 O O . ARG A 1 216 ? -16.411 43.461 38.478 1.00 71.00 216 ARG A O 1
ATOM 1726 N N . TRP A 1 217 ? -18.433 44.142 37.837 1.00 75.00 217 TRP A N 1
ATOM 1727 C CA . TRP A 1 217 ? -18.323 45.427 38.525 1.00 75.00 217 TRP A CA 1
ATOM 1728 C C . TRP A 1 217 ? -18.371 45.282 40.052 1.00 75.00 217 TRP A C 1
ATOM 1730 O O . TRP A 1 217 ? -17.540 45.871 40.742 1.00 75.00 217 TRP A O 1
ATOM 1740 N N . ILE A 1 218 ? -19.275 44.440 40.564 1.00 74.75 218 ILE A N 1
ATOM 1741 C CA . ILE A 1 218 ? -19.475 44.227 42.006 1.00 74.75 218 ILE A CA 1
ATOM 1742 C C . ILE A 1 218 ? -18.292 43.497 42.649 1.00 74.75 218 ILE A C 1
ATOM 1744 O O . ILE A 1 218 ? -17.874 43.873 43.738 1.00 74.75 218 ILE A O 1
ATOM 1748 N N . TYR A 1 219 ? -17.731 42.474 41.999 1.00 68.81 219 TYR A N 1
ATOM 1749 C CA . TYR A 1 219 ? -16.714 41.622 42.628 1.00 68.81 219 TYR A CA 1
ATOM 1750 C C . TYR A 1 219 ? -15.282 41.941 42.193 1.00 68.81 219 TYR A C 1
ATOM 1752 O O . TYR A 1 219 ? -14.370 41.906 43.018 1.00 68.81 219 TYR A O 1
ATOM 1760 N N . TRP A 1 220 ? -15.051 42.274 40.918 1.00 67.81 220 TRP A N 1
ATOM 1761 C CA . TRP A 1 220 ? -13.686 42.418 40.395 1.00 67.81 220 TRP A CA 1
ATOM 1762 C C . TRP A 1 220 ? -12.993 43.671 40.928 1.00 67.81 220 TRP A C 1
ATOM 1764 O O . TRP A 1 220 ? -11.826 43.619 41.303 1.00 67.81 220 TRP A O 1
ATOM 1774 N N . LYS A 1 221 ? -13.699 44.807 40.989 1.00 69.56 221 LYS A N 1
ATOM 1775 C CA . LYS A 1 221 ? -13.110 46.071 41.455 1.00 69.56 221 LYS A CA 1
ATOM 1776 C C . LYS A 1 221 ? -12.667 46.040 42.925 1.00 69.56 221 LYS A C 1
ATOM 1778 O O . LYS A 1 221 ? -11.509 46.382 43.168 1.00 69.56 221 LYS A O 1
ATOM 1783 N N . PRO A 1 222 ? -13.494 45.601 43.894 1.00 66.75 222 PRO A N 1
ATOM 1784 C CA . PRO A 1 222 ? -13.035 45.485 45.276 1.00 66.75 222 PRO A CA 1
ATOM 1785 C C . PRO A 1 222 ? -11.977 44.388 45.449 1.00 66.75 222 PRO A C 1
ATOM 1787 O O . PRO A 1 222 ? -11.037 44.584 46.214 1.00 66.75 222 PRO A O 1
ATOM 1790 N N . MET A 1 223 ? -12.047 43.278 44.701 1.00 61.06 223 MET A N 1
ATOM 1791 C CA . MET A 1 223 ? -11.012 42.240 44.771 1.00 61.06 223 MET A CA 1
ATOM 1792 C C . MET A 1 223 ? -9.648 42.746 44.276 1.00 61.06 223 MET A C 1
ATOM 1794 O O . MET A 1 223 ? -8.652 42.506 44.946 1.00 61.06 223 MET A O 1
ATOM 1798 N N . VAL A 1 224 ? -9.581 43.473 43.153 1.00 68.38 224 VAL A N 1
ATOM 1799 C CA . VAL A 1 224 ? -8.322 44.057 42.643 1.00 68.38 224 VAL A CA 1
ATOM 1800 C C . VAL A 1 224 ? -7.746 45.078 43.626 1.00 68.38 224 VAL A C 1
ATOM 1802 O O . VAL A 1 224 ? -6.535 45.114 43.828 1.00 68.38 224 VAL A O 1
ATOM 1805 N N . PHE A 1 225 ? -8.601 45.862 44.287 1.00 69.25 225 PHE A N 1
ATOM 1806 C CA . PHE A 1 225 ? -8.177 46.803 45.324 1.00 69.25 225 PHE A CA 1
ATOM 1807 C C . PHE A 1 225 ? -7.578 46.084 46.547 1.00 69.25 225 PHE A C 1
ATOM 1809 O O . PHE A 1 225 ? -6.485 46.427 46.994 1.00 69.25 225 PHE A O 1
ATOM 1816 N N . ILE A 1 226 ? -8.237 45.024 47.033 1.00 64.38 226 ILE A N 1
ATOM 1817 C CA . ILE A 1 226 ? -7.729 44.181 48.130 1.00 64.38 226 ILE A CA 1
ATOM 1818 C C . ILE A 1 226 ? -6.441 43.456 47.712 1.00 64.38 226 ILE A C 1
ATOM 1820 O O . ILE A 1 226 ? -5.497 43.372 48.492 1.00 64.38 226 ILE A O 1
ATOM 1824 N N . MET A 1 227 ? -6.361 42.965 46.474 1.00 59.41 227 MET A N 1
ATOM 1825 C CA . MET A 1 227 ? -5.186 42.261 45.962 1.00 59.41 227 MET A CA 1
ATOM 1826 C C . MET A 1 227 ? -3.980 43.198 45.828 1.00 59.41 227 MET A C 1
ATOM 1828 O O . MET A 1 227 ? -2.878 42.789 46.173 1.00 59.41 227 MET A O 1
ATOM 1832 N N . HIS A 1 228 ? -4.174 44.463 45.438 1.00 66.25 228 HIS A N 1
ATOM 1833 C CA . HIS A 1 228 ? -3.115 45.478 45.479 1.00 66.25 228 HIS A CA 1
ATOM 1834 C C . HIS A 1 228 ? -2.659 45.799 46.910 1.00 66.25 228 HIS A C 1
ATOM 1836 O O . HIS A 1 228 ? -1.460 45.939 47.145 1.00 66.25 228 HIS A O 1
ATOM 1842 N N . LEU A 1 229 ? -3.585 45.853 47.871 1.00 56.88 229 LEU A N 1
ATOM 1843 C CA . LEU A 1 229 ? -3.277 46.053 49.294 1.00 56.88 229 LEU A CA 1
ATOM 1844 C C . LEU A 1 229 ? -2.491 44.884 49.906 1.00 56.88 229 LEU A C 1
ATOM 1846 O O . LEU A 1 229 ? -1.594 45.102 50.717 1.00 56.88 229 LEU A O 1
ATOM 1850 N N . VAL A 1 230 ? -2.804 43.648 49.510 1.00 53.06 230 VAL A N 1
ATOM 1851 C CA . VAL A 1 230 ? -2.155 42.434 50.029 1.00 53.06 230 VAL A CA 1
ATOM 1852 C C . VAL A 1 230 ? -0.836 42.143 49.304 1.00 53.06 230 VAL A C 1
ATOM 1854 O O . VAL A 1 230 ? 0.166 41.832 49.946 1.00 53.06 230 VAL A O 1
ATOM 1857 N N . MET A 1 231 ? -0.789 42.274 47.974 1.00 53.78 231 MET A N 1
ATOM 1858 C CA . MET A 1 231 ? 0.426 41.999 47.197 1.00 53.78 231 MET A CA 1
ATOM 1859 C C . MET A 1 231 ? 1.460 43.120 47.269 1.00 53.78 231 MET A C 1
ATOM 1861 O O . MET A 1 231 ? 2.650 42.818 47.194 1.00 53.78 231 MET A O 1
ATOM 1865 N N . GLY A 1 232 ? 1.050 44.371 47.514 1.00 46.00 232 GLY A N 1
ATOM 1866 C CA . GLY A 1 232 ? 1.957 45.513 47.673 1.00 46.00 232 GLY A CA 1
ATOM 1867 C C . GLY A 1 232 ? 2.942 45.402 48.845 1.00 46.00 232 GLY A C 1
ATOM 1868 O O . GLY A 1 232 ? 3.835 46.234 48.962 1.00 46.00 232 GLY A O 1
ATOM 1869 N N . ARG A 1 233 ? 2.820 44.373 49.699 1.00 45.34 233 ARG A N 1
ATOM 1870 C CA . ARG A 1 233 ? 3.721 44.130 50.837 1.00 45.34 233 ARG A CA 1
ATOM 1871 C C . ARG A 1 233 ? 4.551 42.842 50.748 1.00 45.34 233 ARG A C 1
ATOM 1873 O O . ARG A 1 233 ? 5.382 42.625 51.621 1.00 45.34 233 ARG A O 1
ATOM 1880 N N . SER A 1 234 ? 4.361 41.992 49.730 1.00 41.81 234 SER A N 1
ATOM 1881 C CA . SER A 1 234 ? 4.999 40.654 49.677 1.00 41.81 234 SER A CA 1
ATOM 1882 C C . SER A 1 234 ? 6.059 40.460 48.585 1.00 41.81 234 SER A C 1
ATOM 1884 O O . SER A 1 234 ? 6.740 39.438 48.575 1.00 41.81 234 SER A O 1
ATOM 1886 N N . SER A 1 235 ? 6.273 41.435 47.697 1.00 42.31 235 SER A N 1
ATOM 1887 C CA . SER A 1 235 ? 7.200 41.302 46.562 1.00 42.31 235 SER A CA 1
ATOM 1888 C C . SER A 1 235 ? 8.695 41.396 46.918 1.00 42.31 235 SER A C 1
ATOM 1890 O O . SER A 1 235 ? 9.510 41.574 46.020 1.00 42.31 235 SER A O 1
ATOM 1892 N N . ALA A 1 236 ? 9.079 41.276 48.194 1.00 42.88 236 ALA A N 1
ATOM 1893 C CA . ALA A 1 236 ? 10.475 41.397 48.628 1.00 42.88 236 ALA A CA 1
ATOM 1894 C C . ALA A 1 236 ? 11.138 40.084 49.099 1.00 42.88 236 ALA A C 1
ATOM 1896 O O . ALA A 1 236 ? 12.322 40.110 49.412 1.00 42.88 236 ALA A O 1
ATOM 1897 N N . ILE A 1 237 ? 10.442 38.936 49.158 1.00 44.59 237 ILE A N 1
ATOM 1898 C CA . ILE A 1 237 ? 11.037 37.680 49.686 1.00 44.59 237 ILE A CA 1
ATOM 1899 C C . ILE A 1 237 ? 10.680 36.452 48.830 1.00 44.59 237 ILE A C 1
ATOM 1901 O O . ILE A 1 237 ? 10.305 35.400 49.336 1.00 44.59 237 ILE A O 1
ATOM 1905 N N . ALA A 1 238 ? 10.774 36.566 47.506 1.00 41.31 238 ALA A N 1
ATOM 1906 C CA . ALA A 1 238 ? 10.660 35.399 46.627 1.00 41.31 238 ALA A CA 1
ATOM 1907 C C . ALA A 1 238 ? 11.569 35.519 45.396 1.00 41.31 238 ALA A C 1
ATOM 1909 O O . ALA A 1 238 ? 11.142 35.306 44.266 1.00 41.31 238 ALA A O 1
ATOM 1910 N N . SER A 1 239 ? 12.839 35.862 45.612 1.00 44.88 239 SER A N 1
ATOM 1911 C CA . SER A 1 239 ? 13.896 35.577 44.640 1.00 44.88 239 SER A CA 1
ATOM 1912 C C . SER A 1 239 ? 15.085 34.956 45.363 1.00 44.88 239 SER A C 1
ATOM 1914 O O . SER A 1 239 ? 15.910 35.676 45.913 1.00 44.88 239 SER A O 1
ATOM 1916 N N . ALA A 1 240 ? 15.121 33.627 45.414 1.00 48.75 240 ALA A N 1
ATOM 1917 C CA . ALA A 1 240 ? 16.332 32.800 45.460 1.00 48.75 240 ALA A CA 1
ATOM 1918 C C . ALA A 1 240 ? 15.935 31.389 45.900 1.00 48.75 240 ALA A C 1
ATOM 1920 O O . ALA A 1 240 ? 15.852 31.134 47.094 1.00 48.75 240 ALA A O 1
ATOM 1921 N N . THR A 1 241 ? 15.657 30.518 44.927 1.00 44.81 241 THR A N 1
ATOM 1922 C CA . THR A 1 241 ? 16.036 29.089 44.892 1.00 44.81 241 THR A CA 1
ATOM 1923 C C . THR A 1 241 ? 15.398 28.444 43.658 1.00 44.81 241 THR A C 1
ATOM 1925 O O . THR A 1 241 ? 14.457 27.658 43.726 1.00 44.81 241 THR A O 1
ATOM 1928 N N . THR A 1 242 ? 15.898 28.807 42.476 1.00 46.03 242 THR A N 1
ATOM 1929 C CA . THR A 1 242 ? 15.787 27.948 41.292 1.00 46.03 242 THR A CA 1
ATOM 1930 C C . THR A 1 242 ? 16.704 26.753 41.525 1.00 46.03 242 THR A C 1
ATOM 1932 O O . THR A 1 242 ? 17.919 26.852 41.402 1.00 46.03 242 THR A O 1
ATOM 1935 N N . ASP A 1 243 ? 16.100 25.658 41.970 1.00 44.66 243 ASP A N 1
ATOM 1936 C CA . ASP A 1 243 ? 16.740 24.377 42.243 1.00 44.66 243 ASP A CA 1
ATOM 1937 C C . ASP A 1 243 ? 16.914 23.621 40.907 1.00 44.66 243 ASP A C 1
ATOM 1939 O O . ASP A 1 243 ? 15.961 23.052 40.368 1.00 44.66 243 ASP A O 1
ATOM 1943 N N . GLU A 1 244 ? 18.122 23.663 40.335 1.00 51.16 244 GLU A N 1
ATOM 1944 C CA . GLU A 1 244 ? 18.510 23.015 39.062 1.00 51.16 244 GLU A CA 1
ATOM 1945 C C . GLU A 1 244 ? 18.445 21.470 39.100 1.00 51.16 244 GLU A C 1
ATOM 1947 O O . GLU A 1 244 ? 18.610 20.809 38.078 1.00 51.16 244 GLU A O 1
ATOM 1952 N N . ASN A 1 245 ? 18.122 20.856 40.243 1.00 50.16 245 ASN A N 1
ATOM 1953 C CA . ASN A 1 245 ? 18.076 19.396 40.402 1.00 50.16 245 ASN A CA 1
ATOM 1954 C C . ASN A 1 245 ? 16.769 18.724 39.928 1.00 50.16 245 ASN A C 1
ATOM 1956 O O . ASN A 1 245 ? 16.632 17.498 40.004 1.00 50.16 245 ASN A O 1
ATOM 1960 N N . VAL A 1 246 ? 15.774 19.485 39.456 1.00 53.88 246 VAL A N 1
ATOM 1961 C CA . VAL A 1 246 ? 14.463 18.923 39.064 1.00 53.88 246 VAL A CA 1
ATOM 1962 C C . VAL A 1 246 ? 14.462 18.330 37.645 1.00 53.88 246 VAL A C 1
ATOM 1964 O O . VAL A 1 246 ? 13.662 17.426 37.375 1.00 53.88 246 VAL A O 1
ATOM 1967 N N . ASP A 1 247 ? 15.367 18.754 36.760 1.00 53.56 247 ASP A N 1
ATOM 1968 C CA . ASP A 1 247 ? 15.377 18.289 35.366 1.00 53.56 247 ASP A CA 1
ATOM 1969 C C . ASP A 1 247 ? 16.084 16.934 35.168 1.00 53.56 247 ASP A C 1
ATOM 1971 O O . ASP A 1 247 ? 15.578 16.095 34.417 1.00 53.56 247 ASP A O 1
ATOM 1975 N N . GLU A 1 248 ? 17.134 16.605 35.932 1.00 54.41 248 GLU A N 1
ATOM 1976 C CA . GLU A 1 248 ? 17.849 15.323 35.758 1.00 54.41 248 GLU A CA 1
ATOM 1977 C C . GLU A 1 248 ? 16.982 14.098 36.131 1.00 54.41 248 GLU A C 1
ATOM 1979 O O . GLU A 1 248 ? 17.067 13.017 35.538 1.00 54.41 248 GLU A O 1
ATOM 1984 N N . ASN A 1 249 ? 16.064 14.263 37.087 1.00 55.53 249 ASN A N 1
ATOM 1985 C CA . ASN A 1 249 ? 15.184 13.179 37.530 1.00 55.53 249 ASN A CA 1
ATOM 1986 C C . ASN A 1 249 ? 13.984 12.957 36.581 1.00 55.53 249 ASN A C 1
ATOM 1988 O O . ASN A 1 249 ? 13.294 11.931 36.652 1.00 55.53 249 ASN A O 1
ATOM 1992 N N . ARG A 1 250 ? 13.718 13.910 35.676 1.00 55.84 250 ARG A N 1
ATOM 1993 C CA . ARG A 1 250 ? 12.657 13.814 34.664 1.00 55.84 250 ARG A CA 1
ATOM 1994 C C . ARG A 1 250 ? 13.097 12.942 33.486 1.00 55.84 250 ARG A C 1
ATOM 1996 O O . ARG A 1 250 ? 12.315 12.093 33.045 1.00 55.84 250 ARG A O 1
ATOM 2003 N N . ASP A 1 251 ? 14.361 13.056 33.085 1.00 59.09 251 ASP A N 1
ATOM 2004 C CA . ASP A 1 251 ? 14.935 12.310 31.960 1.00 59.09 251 ASP A CA 1
ATOM 2005 C C . ASP A 1 251 ? 15.087 10.813 32.237 1.00 59.09 251 ASP A C 1
ATOM 2007 O O . ASP A 1 251 ? 14.823 9.991 31.361 1.00 59.09 251 ASP A O 1
ATOM 2011 N N . ARG A 1 252 ? 15.380 10.401 33.478 1.00 64.62 252 ARG A N 1
ATOM 2012 C CA . ARG A 1 252 ? 15.452 8.964 33.822 1.00 64.62 252 ARG A CA 1
ATOM 2013 C C . ARG A 1 252 ? 14.084 8.287 33.924 1.00 64.62 252 ARG A C 1
ATOM 2015 O O . ARG A 1 252 ? 13.974 7.066 33.797 1.00 64.62 252 ARG A O 1
ATOM 2022 N N . ARG A 1 253 ? 13.013 9.057 34.141 1.00 71.81 253 ARG A N 1
ATOM 2023 C CA . ARG A 1 253 ? 11.657 8.520 34.340 1.00 71.81 253 ARG A CA 1
ATOM 2024 C C . ARG A 1 253 ? 10.949 8.218 33.014 1.00 71.81 253 ARG A C 1
ATOM 2026 O O . ARG A 1 253 ? 10.100 7.324 32.965 1.00 71.81 253 ARG A O 1
ATOM 2033 N N . TRP A 1 254 ? 11.311 8.918 31.939 1.00 71.06 254 TRP A N 1
ATOM 2034 C CA . TRP A 1 254 ? 10.681 8.765 30.625 1.00 71.06 254 TRP A CA 1
ATOM 2035 C C . TRP A 1 254 ? 10.946 7.405 29.946 1.00 71.06 254 TRP A C 1
ATOM 2037 O O . TRP A 1 254 ? 9.975 6.779 29.514 1.00 71.06 254 TRP A O 1
ATOM 2047 N N . PRO A 1 255 ? 12.177 6.852 29.928 1.00 80.44 255 PRO A N 1
ATOM 2048 C CA . PRO A 1 255 ? 12.452 5.544 29.326 1.00 80.44 255 PRO A CA 1
ATOM 2049 C C . PRO A 1 255 ? 11.697 4.403 30.015 1.00 80.44 255 PRO A C 1
ATOM 2051 O O . PRO A 1 255 ? 11.156 3.515 29.355 1.00 80.44 255 PRO A O 1
ATOM 2054 N N . VAL A 1 256 ? 11.604 4.446 31.350 1.00 79.94 256 VAL A N 1
ATOM 2055 C CA . VAL A 1 256 ? 10.874 3.444 32.143 1.00 79.94 256 VAL A CA 1
ATOM 2056 C C . VAL A 1 256 ? 9.376 3.510 31.848 1.00 79.94 256 VAL A C 1
ATOM 2058 O O . VAL A 1 256 ? 8.748 2.476 31.604 1.00 79.94 256 VAL A O 1
ATOM 2061 N N . ALA A 1 257 ? 8.807 4.718 31.801 1.00 75.81 257 ALA A N 1
ATOM 2062 C CA . ALA A 1 257 ? 7.412 4.918 31.420 1.00 75.81 257 ALA A CA 1
ATOM 2063 C C . ALA A 1 257 ? 7.146 4.450 29.980 1.00 75.81 257 ALA A C 1
ATOM 2065 O O . ALA A 1 257 ? 6.137 3.794 29.726 1.00 75.81 257 ALA A O 1
ATOM 2066 N N . MET A 1 258 ? 8.070 4.711 29.052 1.00 75.50 258 MET A N 1
ATOM 2067 C CA . MET A 1 258 ? 7.942 4.298 27.656 1.00 75.50 258 MET A CA 1
ATOM 2068 C C . MET A 1 258 ? 7.996 2.774 27.505 1.00 75.50 258 MET A C 1
ATOM 2070 O O . MET A 1 258 ? 7.180 2.200 26.786 1.00 75.50 258 MET A O 1
ATOM 2074 N N . LYS A 1 259 ? 8.874 2.094 28.253 1.00 86.94 259 LYS A N 1
ATOM 2075 C CA . LYS A 1 259 ? 8.931 0.625 28.300 1.00 86.94 259 LYS A CA 1
ATOM 2076 C C . LYS A 1 259 ? 7.637 0.022 28.858 1.00 86.94 259 LYS A C 1
ATOM 2078 O O . LYS A 1 259 ? 7.133 -0.962 28.321 1.00 86.94 259 LYS A O 1
ATOM 2083 N N . GLN A 1 260 ? 7.057 0.627 29.897 1.00 82.81 260 GLN A N 1
ATOM 2084 C CA . GLN A 1 260 ? 5.759 0.203 30.436 1.00 82.81 260 GLN A CA 1
ATOM 2085 C C . GLN A 1 260 ? 4.616 0.414 29.435 1.00 82.81 260 GLN A C 1
ATOM 2087 O O . GLN A 1 260 ? 3.766 -0.467 29.288 1.00 82.81 260 GLN A O 1
ATOM 2092 N N . ILE A 1 261 ? 4.604 1.544 28.722 1.00 77.31 261 ILE A N 1
ATOM 2093 C CA . ILE A 1 261 ? 3.628 1.819 27.660 1.00 77.31 261 ILE A CA 1
ATOM 2094 C C . ILE A 1 261 ? 3.776 0.790 26.539 1.00 77.31 261 ILE A C 1
ATOM 2096 O O . ILE A 1 261 ? 2.782 0.187 26.149 1.00 77.31 261 ILE A O 1
ATOM 2100 N N . HIS A 1 262 ? 4.998 0.519 26.080 1.00 78.06 262 HIS A N 1
ATOM 2101 C CA . HIS A 1 262 ? 5.262 -0.460 25.027 1.00 78.06 262 HIS A CA 1
ATOM 2102 C C . HIS A 1 262 ? 4.783 -1.865 25.418 1.00 78.06 262 HIS A C 1
ATOM 2104 O O . HIS A 1 262 ? 4.054 -2.504 24.664 1.00 78.06 262 HIS A O 1
ATOM 2110 N N . ASN A 1 263 ? 5.083 -2.308 26.642 1.00 88.56 263 ASN A N 1
ATOM 2111 C CA . ASN A 1 263 ? 4.595 -3.589 27.156 1.00 88.56 263 ASN A CA 1
ATOM 2112 C C . ASN A 1 263 ? 3.065 -3.635 27.267 1.00 88.56 263 ASN A C 1
ATOM 2114 O O . ASN A 1 263 ? 2.455 -4.671 27.008 1.00 88.56 263 ASN A O 1
ATOM 2118 N N . THR A 1 264 ? 2.433 -2.523 27.648 1.00 82.75 264 THR A N 1
ATOM 2119 C CA . THR A 1 264 ? 0.968 -2.433 27.742 1.00 82.75 264 THR A CA 1
ATOM 2120 C C . THR A 1 264 ? 0.326 -2.484 26.358 1.00 82.75 264 THR A C 1
ATOM 2122 O O . THR A 1 264 ? -0.658 -3.198 26.174 1.00 82.75 264 THR A O 1
ATOM 2125 N N . ILE A 1 265 ? 0.915 -1.794 25.377 1.00 78.88 265 ILE A N 1
ATOM 2126 C CA . ILE A 1 265 ? 0.485 -1.831 23.977 1.00 78.88 265 ILE A CA 1
ATOM 2127 C C . ILE A 1 265 ? 0.617 -3.254 23.436 1.00 78.88 265 ILE A C 1
ATOM 2129 O O . ILE A 1 265 ? -0.376 -3.785 22.948 1.00 78.88 265 ILE A O 1
ATOM 2133 N N . ASN A 1 266 ? 1.768 -3.910 23.600 1.00 85.44 266 ASN A N 1
ATOM 2134 C CA . ASN A 1 266 ? 1.971 -5.276 23.107 1.00 85.44 266 ASN A CA 1
ATOM 2135 C C . ASN A 1 266 ? 0.967 -6.254 23.726 1.00 85.44 266 ASN A C 1
ATOM 2137 O O . ASN A 1 266 ? 0.310 -6.986 22.995 1.00 85.44 266 ASN A O 1
ATOM 2141 N N . LYS A 1 267 ? 0.730 -6.178 25.044 1.00 88.56 267 LYS A N 1
ATOM 2142 C CA . LYS A 1 267 ? -0.314 -6.986 25.699 1.00 88.56 267 LYS A CA 1
ATOM 2143 C C . LYS A 1 267 ? -1.722 -6.676 25.186 1.00 88.56 267 LYS A C 1
ATOM 2145 O O . LYS A 1 267 ? -2.561 -7.570 25.132 1.00 88.56 267 LYS A O 1
ATOM 2150 N N . SER A 1 268 ? -2.026 -5.419 24.861 1.00 75.50 268 SER A N 1
ATOM 2151 C CA . SER A 1 268 ? -3.338 -5.047 24.313 1.00 75.50 268 SER A CA 1
ATOM 2152 C C . SER A 1 268 ? -3.536 -5.564 22.885 1.00 75.50 268 SER A C 1
ATOM 2154 O O . SER A 1 268 ? -4.628 -6.029 22.564 1.00 75.50 268 SER A O 1
ATOM 2156 N N . VAL A 1 269 ? -2.474 -5.542 22.074 1.00 82.25 269 VAL A N 1
ATOM 2157 C CA . VAL A 1 269 ? -2.453 -6.069 20.704 1.00 82.25 269 VAL A CA 1
ATOM 2158 C C . VAL A 1 269 ? -2.578 -7.589 20.720 1.00 82.25 269 VAL A C 1
ATOM 2160 O O . VAL A 1 269 ? -3.409 -8.136 20.013 1.00 82.25 269 VAL A O 1
ATOM 2163 N N . GLU A 1 270 ? -1.849 -8.277 21.592 1.00 89.00 270 GLU A N 1
ATOM 2164 C CA . GLU A 1 270 ? -1.936 -9.735 21.724 1.00 89.00 270 GLU A CA 1
ATOM 2165 C C . GLU A 1 270 ? -3.353 -10.187 22.124 1.00 89.00 270 GLU A C 1
ATOM 2167 O O . GLU A 1 270 ? -3.919 -11.110 21.538 1.00 89.00 270 GLU A O 1
ATOM 2172 N N . ARG A 1 271 ? -3.999 -9.467 23.055 1.00 88.12 271 ARG A N 1
ATOM 2173 C CA . ARG A 1 271 ? -5.403 -9.729 23.413 1.00 88.12 271 ARG A CA 1
ATOM 2174 C C . ARG A 1 271 ? -6.371 -9.452 22.265 1.00 88.12 271 ARG A C 1
ATOM 2176 O O . ARG A 1 271 ? -7.373 -10.158 22.149 1.00 88.12 271 ARG A O 1
ATOM 2183 N N . SER A 1 272 ? -6.146 -8.410 21.463 1.00 77.81 272 SER A N 1
ATOM 2184 C CA . SER A 1 272 ? -7.021 -8.118 20.323 1.00 77.81 272 SER A CA 1
ATOM 2185 C C . SER A 1 272 ? -6.836 -9.142 19.202 1.00 77.81 272 SER A C 1
ATOM 2187 O O . SER A 1 272 ? -7.835 -9.578 18.633 1.00 77.81 272 SER A O 1
ATOM 2189 N N . GLU A 1 273 ? -5.608 -9.604 18.958 1.00 84.31 273 GLU A N 1
ATOM 2190 C CA . GLU A 1 273 ? -5.309 -10.704 18.037 1.00 84.31 273 GLU A CA 1
ATOM 2191 C C . GLU A 1 273 ? -5.990 -12.004 18.488 1.00 84.31 273 GLU A C 1
ATOM 2193 O O . GLU A 1 273 ? -6.684 -12.627 17.688 1.00 84.31 273 GLU A O 1
ATOM 2198 N N . GLN A 1 274 ? -5.927 -12.366 19.774 1.00 90.19 274 GLN A N 1
ATOM 2199 C CA . GLN A 1 274 ? -6.660 -13.526 20.305 1.00 90.19 274 GLN A CA 1
ATOM 2200 C C . GLN A 1 274 ? -8.179 -13.412 20.127 1.00 90.19 274 GLN A C 1
ATOM 2202 O O . GLN A 1 274 ? -8.825 -14.372 19.711 1.00 90.19 274 GLN A O 1
ATOM 2207 N N . ARG A 1 275 ? -8.774 -12.242 20.400 1.00 87.12 275 ARG A N 1
ATOM 2208 C CA . ARG A 1 275 ? -10.217 -12.029 20.179 1.00 87.12 275 ARG A CA 1
ATOM 2209 C C . ARG A 1 275 ? -10.593 -12.181 18.709 1.00 87.12 275 ARG A C 1
ATOM 2211 O O . ARG A 1 275 ? -11.618 -12.792 18.408 1.00 87.12 275 ARG A O 1
ATOM 2218 N N . LEU A 1 276 ? -9.774 -11.641 17.807 1.00 83.38 276 LEU A N 1
ATOM 2219 C CA . LEU A 1 276 ? -9.982 -11.775 16.369 1.00 83.38 276 LEU A CA 1
ATOM 2220 C C . LEU A 1 276 ? -9.883 -13.238 15.934 1.00 83.38 276 LEU A C 1
ATOM 2222 O O . LEU A 1 276 ? -10.787 -13.708 15.252 1.00 83.38 276 LEU A O 1
ATOM 2226 N N . MET A 1 277 ? -8.869 -13.979 16.387 1.00 86.81 277 MET A N 1
ATOM 2227 C CA . MET A 1 277 ? -8.717 -15.406 16.073 1.00 86.81 277 MET A CA 1
ATOM 2228 C C . MET A 1 277 ? -9.899 -16.238 16.581 1.00 86.81 277 MET A C 1
ATOM 2230 O O . MET A 1 277 ? -10.431 -17.061 15.840 1.00 86.81 277 MET A O 1
ATOM 2234 N N . ASN A 1 278 ? -10.386 -15.967 17.794 1.00 91.19 278 ASN A N 1
ATOM 2235 C CA . ASN A 1 278 ? -11.575 -16.635 18.329 1.00 91.19 278 ASN A CA 1
ATOM 2236 C C . ASN A 1 278 ? -12.829 -16.314 17.502 1.00 91.19 278 ASN A C 1
ATOM 2238 O O . ASN A 1 278 ? -13.646 -17.193 17.238 1.00 91.19 278 ASN A O 1
ATOM 2242 N N . THR A 1 279 ? -12.970 -15.062 17.057 1.00 88.31 279 THR A N 1
ATOM 2243 C CA . THR A 1 279 ? -14.096 -14.642 16.211 1.00 88.31 279 THR A CA 1
ATOM 2244 C C . THR A 1 279 ? -14.034 -15.330 14.850 1.00 88.31 279 THR A C 1
ATOM 2246 O O . THR A 1 279 ? -15.043 -15.870 14.405 1.00 88.31 279 THR A O 1
ATOM 2249 N N . ILE A 1 280 ? -12.855 -15.378 14.222 1.00 87.75 280 ILE A N 1
ATOM 2250 C CA . ILE A 1 280 ? -12.633 -16.063 12.941 1.00 87.75 280 ILE A CA 1
ATOM 2251 C C . ILE A 1 280 ? -12.969 -17.549 13.080 1.00 87.75 280 ILE A C 1
ATOM 2253 O O . ILE A 1 280 ? -13.784 -18.048 12.315 1.00 87.75 280 ILE A O 1
ATOM 2257 N N . SER A 1 281 ? -12.462 -18.224 14.113 1.00 91.50 281 SER A N 1
ATOM 2258 C CA . SER A 1 281 ? -12.773 -19.637 14.369 1.00 91.50 281 SER A CA 1
ATOM 2259 C C . SER A 1 281 ? -14.275 -19.882 14.598 1.00 91.50 281 SER A C 1
ATOM 2261 O O . SER A 1 281 ? -14.852 -20.851 14.093 1.00 91.50 281 SER A O 1
ATOM 2263 N N . SER A 1 282 ? -14.962 -18.968 15.295 1.00 92.31 282 SER A N 1
ATOM 2264 C CA . SER A 1 282 ? -16.421 -19.041 15.450 1.00 92.31 282 SER A CA 1
ATOM 2265 C C . SER A 1 282 ? -17.171 -18.841 14.126 1.00 92.31 282 SER A C 1
ATOM 2267 O O . SER A 1 282 ? -18.207 -19.460 13.899 1.00 92.31 282 SER A O 1
ATOM 2269 N N . LEU A 1 283 ? -16.656 -17.999 13.228 1.00 88.12 283 LEU A N 1
ATOM 2270 C CA . LEU A 1 283 ? -17.259 -17.770 11.918 1.00 88.12 283 LEU A CA 1
ATOM 2271 C C . LEU A 1 283 ? -17.014 -18.953 10.983 1.00 88.12 283 LEU A C 1
ATOM 2273 O O . LEU A 1 283 ? -17.939 -19.363 10.294 1.00 88.12 283 LEU A O 1
ATOM 2277 N N . GLU A 1 284 ? -15.819 -19.540 11.005 1.00 90.94 284 GLU A N 1
ATOM 2278 C CA . GLU A 1 284 ? -15.488 -20.744 10.240 1.00 90.94 284 GLU A CA 1
ATOM 2279 C C . GLU A 1 284 ? -16.360 -21.934 10.652 1.00 90.94 284 GLU A C 1
ATOM 2281 O O . GLU A 1 284 ? -16.918 -22.618 9.795 1.00 90.94 284 GLU A O 1
ATOM 2286 N N . SER A 1 285 ? -16.551 -22.158 11.957 1.00 92.56 285 SER A N 1
ATOM 2287 C CA . SER A 1 285 ? -17.457 -23.214 12.436 1.00 92.56 285 SER A CA 1
ATOM 2288 C C . SER A 1 285 ? -18.911 -22.973 12.019 1.00 92.56 285 SER A C 1
ATOM 2290 O O . SER A 1 285 ? -19.571 -23.904 11.562 1.00 92.56 285 SER A O 1
ATOM 2292 N N . ARG A 1 286 ? -19.398 -21.726 12.087 1.00 91.31 286 ARG A N 1
ATOM 2293 C CA . ARG A 1 286 ? -20.743 -21.361 11.605 1.00 91.31 286 ARG A CA 1
ATOM 2294 C C . ARG A 1 286 ? -20.896 -21.512 10.093 1.00 91.31 286 ARG A C 1
ATOM 2296 O O . ARG A 1 286 ? -21.957 -21.931 9.640 1.00 91.31 286 ARG A O 1
ATOM 2303 N N . LEU A 1 287 ? -19.866 -21.176 9.318 1.00 93.06 287 LEU A N 1
ATOM 2304 C CA . LEU A 1 287 ? -19.857 -21.351 7.867 1.00 93.06 287 LEU A CA 1
ATOM 2305 C C . LEU A 1 287 ? -19.944 -22.838 7.516 1.00 93.06 287 LEU A C 1
ATOM 2307 O O . LEU A 1 287 ? -20.814 -23.231 6.748 1.00 93.06 287 LEU A O 1
ATOM 2311 N N . LYS A 1 288 ? -19.112 -23.667 8.153 1.00 94.75 288 LYS A N 1
ATOM 2312 C CA . LYS A 1 288 ? -19.098 -25.119 7.950 1.00 94.75 288 LYS A CA 1
ATOM 2313 C C . LYS A 1 288 ? -20.433 -25.771 8.312 1.00 94.75 288 LYS A C 1
ATOM 2315 O O . LYS A 1 288 ? -20.863 -26.709 7.647 1.00 94.75 288 LYS A O 1
ATOM 2320 N N . GLU A 1 289 ? -21.099 -25.278 9.353 1.00 95.00 289 GLU A N 1
ATOM 2321 C CA . GLU A 1 289 ? -22.435 -25.749 9.724 1.00 95.00 289 GLU A CA 1
ATOM 2322 C C . GLU A 1 289 ? -23.500 -25.325 8.701 1.00 95.00 289 GLU A C 1
ATOM 2324 O O . GLU A 1 289 ? -24.325 -26.138 8.294 1.00 95.00 289 GLU A O 1
ATOM 2329 N N . SER A 1 290 ? -23.433 -24.087 8.205 1.00 90.88 290 SER A N 1
ATOM 2330 C CA . SER A 1 290 ? -24.311 -23.598 7.131 1.00 90.88 290 SER A CA 1
ATOM 2331 C C . SER A 1 290 ? -24.125 -24.376 5.821 1.00 90.88 290 SER A C 1
ATOM 2333 O O . SER A 1 290 ? -25.099 -24.726 5.157 1.00 90.88 290 SER A O 1
ATOM 2335 N N . GLU A 1 291 ? -22.886 -24.725 5.464 1.00 92.69 291 GLU A N 1
ATOM 2336 C CA . GLU A 1 291 ? -22.591 -25.572 4.301 1.00 92.69 291 GLU A CA 1
ATOM 2337 C C . GLU A 1 291 ? -23.196 -26.974 4.442 1.00 92.69 291 GLU A C 1
ATOM 2339 O O . GLU A 1 291 ? -23.764 -27.497 3.483 1.00 92.69 291 GLU A O 1
ATOM 2344 N N . ARG A 1 292 ? -23.151 -27.568 5.642 1.00 92.75 292 ARG A N 1
ATOM 2345 C CA . ARG A 1 292 ? -23.809 -28.856 5.921 1.00 92.75 292 ARG A CA 1
ATOM 2346 C C . ARG A 1 292 ? -25.326 -28.769 5.815 1.00 92.75 292 ARG 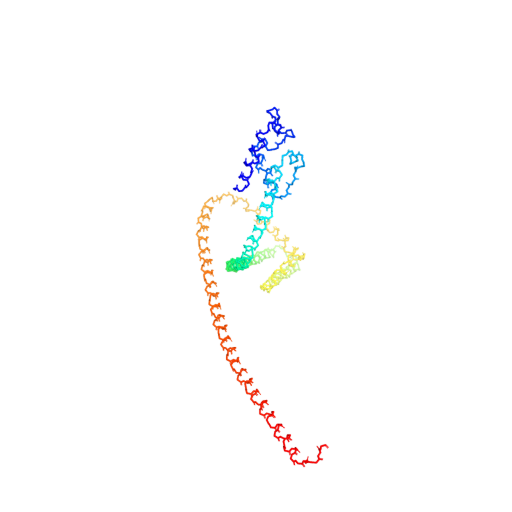A C 1
ATOM 2348 O O . ARG A 1 292 ? -25.936 -29.676 5.256 1.00 92.75 292 ARG A O 1
ATOM 2355 N N . GLN A 1 293 ? -25.928 -27.691 6.316 1.00 92.44 293 GLN A N 1
ATOM 2356 C CA . GLN A 1 293 ? -27.371 -27.466 6.197 1.00 92.44 293 GLN A CA 1
ATOM 2357 C C . GLN A 1 293 ? -27.793 -27.363 4.731 1.00 92.44 293 GLN A C 1
ATOM 2359 O O . GLN A 1 293 ? -28.696 -28.081 4.310 1.00 92.44 293 GLN A O 1
ATOM 2364 N N . ARG A 1 294 ? -27.075 -26.570 3.927 1.00 90.12 294 ARG A N 1
ATOM 2365 C CA . ARG A 1 294 ? -27.327 -26.454 2.482 1.00 90.12 294 ARG A CA 1
ATOM 2366 C C . ARG A 1 294 ? -27.154 -27.779 1.745 1.00 90.12 294 ARG A C 1
ATOM 2368 O O . ARG A 1 294 ? -27.940 -28.082 0.853 1.00 90.12 294 ARG A O 1
ATOM 2375 N N . ALA A 1 295 ? -26.158 -28.584 2.118 1.00 91.62 295 ALA A N 1
ATOM 2376 C CA . ALA A 1 295 ? -25.993 -29.923 1.558 1.00 91.62 295 ALA A CA 1
ATOM 2377 C C . ALA A 1 295 ? -27.190 -30.832 1.901 1.00 91.62 295 ALA A C 1
ATOM 2379 O O . ALA A 1 295 ? -27.683 -31.544 1.032 1.00 91.62 295 ALA A O 1
ATOM 2380 N N . GLY A 1 296 ? -27.701 -30.767 3.136 1.00 91.44 296 GLY A N 1
ATOM 2381 C CA . GLY A 1 296 ? -28.915 -31.480 3.541 1.00 91.44 296 GLY A CA 1
ATOM 2382 C C . GLY A 1 296 ? -30.163 -31.027 2.775 1.00 91.44 296 GLY A C 1
ATOM 2383 O O . GLY A 1 296 ? -30.924 -31.862 2.290 1.00 91.44 296 GLY A O 1
ATOM 2384 N N . GLU A 1 297 ? -30.348 -29.717 2.598 1.00 92.25 297 GLU A N 1
ATOM 2385 C CA . GLU A 1 297 ? -31.449 -29.150 1.805 1.00 92.25 297 GLU A CA 1
ATOM 2386 C C . GLU A 1 297 ? -31.380 -29.579 0.332 1.00 92.25 297 GLU A C 1
ATOM 2388 O O . GLU A 1 297 ? -32.401 -29.935 -0.253 1.00 92.25 297 GLU A O 1
ATOM 2393 N N . MET A 1 298 ? -30.181 -29.625 -0.257 1.00 91.75 298 MET A N 1
ATOM 2394 C CA . MET A 1 298 ? -29.976 -30.084 -1.634 1.00 91.75 298 MET A CA 1
ATOM 2395 C C . MET A 1 298 ? -30.350 -31.566 -1.818 1.00 91.75 298 MET A C 1
ATOM 2397 O O . MET A 1 298 ? -30.923 -31.934 -2.845 1.00 91.75 298 MET A O 1
ATOM 2401 N N . VAL A 1 299 ? -30.094 -32.414 -0.815 1.00 94.31 299 VAL A N 1
ATOM 2402 C CA . VAL A 1 299 ? -30.526 -33.825 -0.816 1.00 94.31 299 VAL A CA 1
ATOM 2403 C C . VAL A 1 299 ? -32.054 -33.945 -0.749 1.00 94.31 299 VAL A C 1
ATOM 2405 O O . VAL A 1 299 ? -32.649 -34.774 -1.436 1.00 94.31 299 VAL A O 1
ATOM 2408 N N . ILE A 1 300 ? -32.720 -33.100 0.043 1.00 93.50 300 ILE A N 1
ATOM 2409 C CA . ILE A 1 300 ? -34.191 -33.072 0.097 1.00 93.50 300 ILE A CA 1
ATOM 2410 C C . ILE A 1 300 ? -34.764 -32.598 -1.242 1.00 93.50 300 ILE A C 1
ATOM 2412 O O . ILE A 1 300 ? -35.712 -33.197 -1.743 1.00 93.50 300 ILE A O 1
ATOM 2416 N N . PHE A 1 301 ? -34.179 -31.560 -1.841 1.00 92.44 301 PHE A N 1
ATOM 2417 C CA . PHE A 1 301 ? -34.628 -31.024 -3.125 1.00 92.44 301 PHE A CA 1
ATOM 2418 C C . PHE A 1 301 ? -34.514 -32.061 -4.250 1.00 92.44 301 PHE A C 1
ATOM 2420 O O . PHE A 1 301 ? -35.486 -32.300 -4.958 1.00 92.44 301 PHE A O 1
ATOM 2427 N N . THR A 1 302 ? -33.379 -32.758 -4.348 1.00 92.56 302 THR A N 1
ATOM 2428 C CA . THR A 1 302 ? -33.184 -33.847 -5.329 1.00 92.56 302 THR A CA 1
ATOM 2429 C C . THR A 1 302 ? -34.133 -35.033 -5.101 1.00 92.56 302 THR A C 1
ATOM 2431 O O . THR A 1 302 ? -34.608 -35.652 -6.054 1.00 92.56 302 THR A O 1
ATOM 2434 N N . SER A 1 303 ? -34.486 -35.332 -3.847 1.00 94.81 303 SER A N 1
ATOM 2435 C CA . SER A 1 303 ? -35.524 -36.323 -3.522 1.00 94.81 303 SER A CA 1
ATOM 2436 C C . SER A 1 303 ? -36.930 -35.865 -3.939 1.00 94.81 303 SER A C 1
ATOM 2438 O O . SER A 1 303 ? -37.720 -36.655 -4.453 1.00 94.81 303 SER A O 1
ATOM 2440 N N . LEU A 1 304 ? -37.258 -34.582 -3.771 1.00 94.81 304 LEU A N 1
ATOM 2441 C CA . LEU A 1 304 ? -38.536 -34.027 -4.223 1.00 94.81 304 LEU A CA 1
ATOM 2442 C C . LEU A 1 304 ? -38.638 -33.994 -5.750 1.00 94.81 304 LEU A C 1
ATOM 2444 O O . LEU A 1 304 ? -39.695 -34.319 -6.285 1.00 94.81 304 LEU A O 1
ATOM 2448 N N . GLU A 1 305 ? -37.553 -33.647 -6.438 1.00 95.06 305 GLU A N 1
ATOM 2449 C CA . GLU A 1 305 ? -37.485 -33.611 -7.900 1.00 95.06 305 GLU A CA 1
ATOM 2450 C C . GLU A 1 305 ? -37.689 -35.007 -8.505 1.00 95.06 305 GLU A C 1
ATOM 2452 O O . GLU A 1 305 ? -38.523 -35.171 -9.394 1.00 95.06 305 GLU A O 1
ATOM 2457 N N . SER A 1 306 ? -37.050 -36.043 -7.946 1.00 95.25 306 SER A N 1
ATOM 2458 C CA . SER A 1 306 ? -37.264 -37.426 -8.404 1.00 95.25 306 SER A CA 1
ATOM 2459 C C . SER A 1 306 ? -38.702 -37.914 -8.177 1.00 95.25 306 SER A C 1
ATOM 2461 O O . SER A 1 306 ? -39.285 -38.554 -9.054 1.00 95.25 306 SER A O 1
ATOM 2463 N N . ARG A 1 307 ? -39.326 -37.553 -7.046 1.00 95.12 307 ARG A N 1
ATOM 2464 C CA . ARG A 1 307 ? -40.746 -37.851 -6.780 1.00 95.12 307 ARG A CA 1
ATOM 2465 C C . ARG A 1 307 ? -41.695 -37.107 -7.718 1.00 95.12 307 ARG A C 1
ATOM 2467 O O . ARG A 1 307 ? -42.747 -37.645 -8.066 1.00 95.12 307 ARG A O 1
ATOM 2474 N N . LEU A 1 308 ? -41.360 -35.873 -8.094 1.00 95.81 308 LEU A N 1
ATOM 2475 C CA . LEU A 1 308 ? -42.133 -35.101 -9.063 1.00 95.81 308 LEU A CA 1
ATOM 2476 C C . LEU A 1 308 ? -42.076 -35.774 -10.440 1.00 95.81 308 LEU A C 1
ATOM 2478 O O . LEU A 1 308 ? -43.122 -36.001 -11.042 1.00 95.81 308 LEU A O 1
ATOM 2482 N N . GLU A 1 309 ? -40.882 -36.169 -10.887 1.00 96.38 309 GLU A N 1
ATOM 2483 C CA . GLU A 1 309 ? -40.679 -36.856 -12.166 1.00 96.38 309 GLU A CA 1
ATOM 2484 C C . GLU A 1 309 ? -41.429 -38.203 -12.221 1.00 96.38 309 GLU A C 1
ATOM 2486 O O . GLU A 1 309 ? -42.039 -38.555 -13.233 1.00 96.38 309 GLU A O 1
ATOM 2491 N N . GLU A 1 310 ? -41.440 -38.957 -11.118 1.00 96.25 310 GLU A N 1
ATOM 2492 C CA . GLU A 1 310 ? -42.199 -40.207 -11.005 1.00 96.25 310 GLU A CA 1
ATOM 2493 C C . GLU A 1 310 ? -43.718 -39.970 -11.057 1.00 96.25 310 GLU A C 1
ATOM 2495 O O . GLU A 1 310 ? -44.437 -40.674 -11.773 1.00 96.25 310 GLU A O 1
ATOM 2500 N N . SER A 1 311 ? -44.205 -38.937 -10.363 1.00 95.44 311 SER A N 1
ATOM 2501 C CA . SER A 1 311 ? -45.611 -38.519 -10.401 1.00 95.44 311 SER A CA 1
ATOM 2502 C C . SER A 1 311 ? -46.045 -38.095 -11.808 1.00 95.44 311 SER A C 1
ATOM 2504 O O . SER A 1 311 ? -47.108 -38.499 -12.281 1.00 95.44 311 SER A O 1
ATOM 2506 N N . GLU A 1 312 ? -45.214 -37.337 -12.528 1.00 96.50 312 GLU A N 1
ATOM 2507 C CA . GLU A 1 312 ? -45.494 -36.942 -13.912 1.00 96.50 312 GLU A CA 1
ATOM 2508 C C . GLU A 1 312 ? -45.549 -38.147 -14.854 1.00 96.50 312 GLU A C 1
ATOM 2510 O O . GLU A 1 312 ? -46.504 -38.275 -15.625 1.00 96.50 312 GLU A O 1
ATOM 2515 N N . LYS A 1 313 ? -44.598 -39.086 -14.743 1.00 95.81 313 LYS A N 1
ATOM 2516 C CA . LYS A 1 313 ? -44.634 -40.350 -15.500 1.00 95.81 313 LYS A CA 1
ATOM 2517 C C . LYS A 1 313 ? -45.913 -41.138 -15.227 1.00 95.81 313 LYS A C 1
ATOM 2519 O O . LYS A 1 313 ? -46.481 -41.710 -16.158 1.00 95.81 313 LYS A O 1
ATOM 2524 N N . GLN A 1 314 ? -46.384 -41.159 -13.980 1.00 95.69 314 GLN A N 1
ATOM 2525 C CA . GLN A 1 314 ? -47.635 -41.827 -13.630 1.00 95.69 314 GLN A CA 1
ATOM 2526 C C . GLN A 1 314 ? -48.849 -41.133 -14.261 1.00 95.69 314 GLN A C 1
ATOM 2528 O O . GLN A 1 314 ? -49.678 -41.804 -14.871 1.00 95.69 314 GLN A O 1
ATOM 2533 N N . ARG A 1 315 ? -48.918 -39.796 -14.222 1.00 94.06 315 ARG A N 1
ATOM 2534 C CA . ARG A 1 315 ? -50.009 -39.036 -14.861 1.00 94.06 315 ARG A CA 1
ATOM 2535 C C . ARG A 1 315 ? -50.074 -39.255 -16.372 1.00 94.06 315 ARG A C 1
ATOM 2537 O O . ARG A 1 315 ? -51.171 -39.323 -16.921 1.00 94.06 315 ARG A O 1
ATOM 2544 N N . VAL A 1 316 ? -48.927 -39.381 -17.044 1.00 96.06 316 VAL A N 1
ATOM 2545 C CA . VAL A 1 316 ? -48.880 -39.703 -18.481 1.00 96.06 316 VAL A CA 1
ATOM 2546 C C . VAL A 1 316 ? -49.458 -41.096 -18.743 1.00 96.06 316 VAL A C 1
ATOM 2548 O O . VAL A 1 316 ? -50.317 -41.233 -19.612 1.00 96.06 316 VAL A O 1
ATOM 2551 N N . LYS A 1 317 ? -49.075 -42.108 -17.950 1.00 95.25 317 LYS A N 1
ATOM 2552 C CA . LYS A 1 317 ? -49.640 -43.467 -18.059 1.00 95.25 317 LYS A CA 1
ATOM 2553 C C . LYS A 1 317 ? -51.152 -43.488 -17.836 1.00 95.25 317 LYS A C 1
ATOM 2555 O O . LYS A 1 317 ? -51.870 -44.126 -18.602 1.00 95.25 317 LYS A O 1
ATOM 2560 N N . ASP A 1 318 ? -51.635 -42.781 -16.816 1.00 94.75 318 ASP A N 1
ATOM 2561 C CA . ASP A 1 318 ? -53.065 -42.702 -16.504 1.00 94.75 318 ASP A CA 1
ATOM 2562 C C . ASP A 1 318 ? -53.845 -42.008 -17.637 1.00 94.75 318 ASP A C 1
ATOM 2564 O O . ASP A 1 318 ? -54.948 -42.429 -17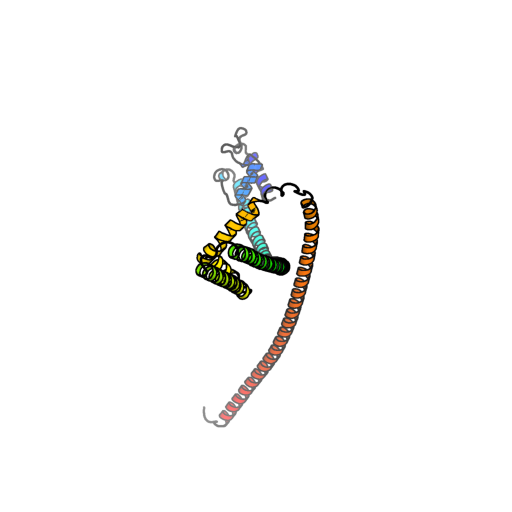.994 1.00 94.75 318 ASP A O 1
ATOM 2568 N N . MET A 1 319 ? -53.257 -40.979 -18.258 1.00 94.69 319 MET A N 1
ATOM 2569 C CA . MET A 1 319 ? -53.833 -40.293 -19.418 1.00 94.69 319 MET A CA 1
ATOM 2570 C C . MET A 1 319 ? -53.886 -41.195 -20.661 1.00 94.69 319 MET A C 1
ATOM 2572 O O . MET A 1 319 ? -54.883 -41.175 -21.385 1.00 94.69 319 MET A O 1
ATOM 2576 N N . ASP A 1 320 ? -52.851 -41.998 -20.913 1.00 94.12 320 ASP A N 1
ATOM 2577 C CA . ASP A 1 320 ? -52.832 -42.951 -22.028 1.00 94.12 320 ASP A CA 1
ATOM 2578 C C . ASP A 1 320 ? -53.847 -44.088 -21.829 1.00 94.12 320 ASP A C 1
ATOM 2580 O O . ASP A 1 320 ? -54.542 -44.466 -22.776 1.00 94.12 320 ASP A O 1
ATOM 2584 N N . LEU A 1 321 ? -54.018 -44.570 -20.592 1.00 93.50 321 LEU A N 1
ATOM 2585 C CA . LEU A 1 321 ? -55.098 -45.492 -20.220 1.00 93.50 321 LEU A CA 1
ATOM 2586 C C . LEU A 1 321 ? -56.473 -44.887 -20.519 1.00 93.50 321 LEU A C 1
ATOM 2588 O O . LEU A 1 321 ? -57.298 -45.532 -21.164 1.00 93.50 321 LEU A O 1
ATOM 2592 N N . LEU A 1 322 ? -56.713 -43.639 -20.108 1.00 92.62 322 LEU A N 1
ATOM 2593 C CA . LEU A 1 322 ? -57.959 -42.916 -20.388 1.00 92.62 322 LEU A CA 1
ATOM 2594 C C . LEU A 1 322 ? -58.240 -42.794 -21.892 1.00 92.62 322 LEU A C 1
ATOM 2596 O O . LEU A 1 322 ? -59.359 -43.064 -22.326 1.00 92.62 322 LEU A O 1
ATOM 2600 N N . LYS A 1 323 ? -57.227 -42.453 -22.701 1.00 90.50 323 LYS A N 1
ATOM 2601 C CA . LYS A 1 323 ? -57.352 -42.427 -24.169 1.00 90.50 323 LYS A CA 1
ATOM 2602 C C . LYS A 1 323 ? -57.713 -43.800 -24.737 1.00 90.50 323 LYS A C 1
ATOM 2604 O O . LYS A 1 323 ? -58.548 -43.883 -25.635 1.00 90.50 323 LYS A O 1
ATOM 2609 N N . HIS A 1 324 ? -57.112 -44.870 -24.218 1.00 89.56 324 HIS A N 1
ATOM 2610 C CA . HIS A 1 324 ? -57.417 -46.235 -24.644 1.00 89.56 324 HIS A CA 1
ATOM 2611 C C . HIS A 1 324 ? -58.861 -46.637 -24.301 1.00 89.56 324 HIS A C 1
ATOM 2613 O O . HIS A 1 324 ? -59.554 -47.197 -25.147 1.00 89.56 324 HIS A O 1
ATOM 2619 N N . TYR A 1 325 ? -59.342 -46.310 -23.097 1.00 87.56 325 TYR A N 1
ATOM 2620 C CA . TYR A 1 325 ? -60.737 -46.546 -22.706 1.00 87.56 325 TYR A CA 1
ATOM 2621 C C . TYR A 1 325 ? -61.726 -45.780 -23.590 1.00 87.56 325 TYR A C 1
ATOM 2623 O O . TYR A 1 325 ? -62.684 -46.377 -24.076 1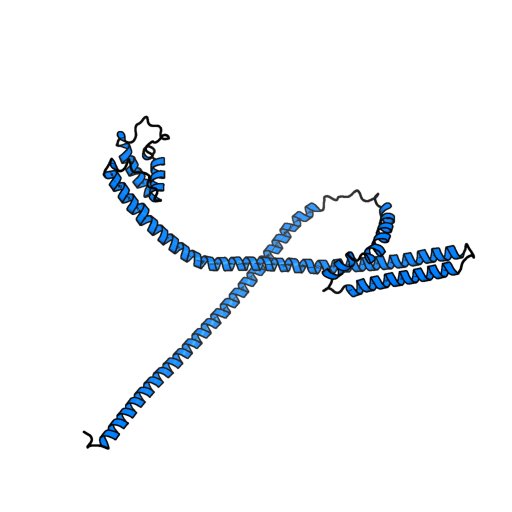.00 87.56 325 TYR A O 1
ATOM 2631 N N . LEU A 1 326 ? -61.465 -44.497 -23.862 1.00 86.38 326 LEU A N 1
ATOM 2632 C CA . LEU A 1 326 ? -62.305 -43.691 -24.755 1.00 86.38 326 LEU A CA 1
ATOM 2633 C C . LEU A 1 326 ? -62.359 -44.276 -26.173 1.00 86.38 326 LEU A C 1
ATOM 2635 O O . LEU A 1 326 ? -63.426 -44.310 -26.774 1.00 86.38 326 LEU A O 1
ATOM 2639 N N . LYS A 1 327 ? -61.240 -44.813 -26.680 1.00 84.00 327 LYS A N 1
ATOM 2640 C CA . LYS A 1 327 ? -61.188 -45.464 -27.997 1.00 84.00 327 LYS A CA 1
ATOM 2641 C C . LYS A 1 327 ? -62.013 -46.755 -28.067 1.00 84.00 327 LYS A C 1
ATOM 2643 O O . LYS A 1 327 ? -62.590 -47.049 -29.106 1.00 84.00 327 LYS A O 1
ATOM 2648 N N . ILE A 1 328 ? -62.080 -47.532 -26.983 1.00 81.62 328 ILE A N 1
ATOM 2649 C CA . ILE A 1 328 ? -62.930 -48.736 -26.918 1.00 81.62 328 ILE A CA 1
ATOM 2650 C C . ILE A 1 328 ? -64.417 -48.361 -26.921 1.00 81.62 328 ILE A C 1
ATOM 2652 O O . ILE A 1 328 ? -65.242 -49.109 -27.441 1.00 81.62 328 ILE A O 1
ATOM 2656 N N . GLN A 1 329 ? -64.762 -47.220 -26.325 1.00 75.50 329 GLN A N 1
ATOM 2657 C CA . GLN A 1 329 ? -66.148 -46.815 -26.110 1.00 75.50 329 GLN A CA 1
ATOM 2658 C C . GLN A 1 329 ? -66.811 -46.208 -27.359 1.00 75.50 329 GLN A C 1
ATOM 2660 O O . GLN A 1 329 ? -68.036 -46.119 -27.389 1.00 75.50 329 GLN A O 1
ATOM 2665 N N . ASP A 1 330 ? -66.030 -45.870 -28.393 1.00 67.00 330 ASP A N 1
ATOM 2666 C CA . ASP A 1 330 ? -66.525 -45.300 -29.652 1.00 67.00 330 ASP A CA 1
ATOM 2667 C C . ASP A 1 330 ? -65.842 -45.944 -30.887 1.00 67.00 330 ASP A C 1
ATOM 2669 O O . ASP A 1 330 ? -64.974 -45.349 -31.527 1.00 67.00 330 ASP A O 1
ATOM 2673 N N . PRO A 1 331 ? -66.169 -47.204 -31.238 1.00 59.50 331 PRO A N 1
ATOM 2674 C CA . PRO A 1 331 ? -65.472 -47.940 -32.299 1.00 59.50 331 PRO A CA 1
ATOM 2675 C C . PRO A 1 331 ? -65.809 -47.478 -33.731 1.00 59.50 331 PRO A C 1
ATOM 2677 O O . PRO A 1 331 ? -65.274 -48.045 -34.681 1.00 59.50 331 PRO A O 1
ATOM 2680 N N . HIS A 1 332 ? -66.697 -46.491 -33.906 1.00 54.44 332 HIS A N 1
ATOM 2681 C CA . HIS A 1 332 ? -67.206 -46.057 -35.215 1.00 54.44 332 HIS A CA 1
ATOM 2682 C C . HIS A 1 332 ? -66.860 -44.611 -35.604 1.00 54.44 332 HIS A C 1
ATOM 2684 O O . HIS A 1 332 ? -67.339 -44.145 -36.636 1.00 54.44 332 HIS A O 1
ATOM 2690 N N . SER A 1 333 ? -66.013 -43.912 -34.842 1.00 55.00 333 SER A N 1
ATOM 2691 C CA . SER A 1 333 ? -65.476 -42.610 -35.252 1.00 55.00 333 SER A CA 1
ATOM 2692 C C . SER A 1 333 ? -64.123 -42.783 -35.958 1.00 55.00 333 SER A C 1
ATOM 2694 O O . SER A 1 333 ? -63.065 -42.549 -35.367 1.00 55.00 333 SER A O 1
ATOM 2696 N N . GLU A 1 334 ? -64.149 -43.246 -37.206 1.00 46.88 334 GLU A N 1
ATOM 2697 C CA . GLU A 1 334 ? -63.082 -42.926 -38.169 1.00 46.88 334 GLU A CA 1
ATOM 2698 C C . GLU A 1 334 ? -63.510 -41.751 -39.044 1.00 46.88 334 GLU A C 1
ATOM 2700 O O . GLU A 1 334 ? -64.662 -41.772 -39.539 1.00 46.88 334 GLU A O 1
#

pLDDT: mean 79.29, std 13.87, range [41.31, 98.0]

Secondary structure (DSSP, 8-state):
-HHHHHHHHHHHHHHH-TTTS-TT--TTSS--GGGSHHHHHHHHHHHHTT----SSSGGG-HHHHHHHHHHIIIIIIIIHHHHHHHHHHHHHHHHHHHHHHHHHHHHHHHHHHHHHHHHHHHHHHHHHHHHHHHHHHHHHHHHHHHHHHHHHHHHHHHHHHTTT----HHHHHHHHHHHHHHHHHHHHHHHHHHHT--TTSHHHHHHHHHH-HHHIIIIIHHHHHHHHHHHTTTTTS------GGGTHHHHTHHHHHHHHHHHHHHHHHHHHHHHHHHHHHHHHHHHHHHHHHHHHHHHHHHHHHHHHHHHHHHHHHHHHHHHHHHHHH-TT--

Sequence (334 aa):
VVTIAFGDMIYTIIKRDFTLCPPDQDPDEDGNPYCNIWSGYLDMLTQILGQFGYSNIIGKHPLLVVLFIIMVIFGAVIFLNILIAVVSDSYSKSCEKSARLFGRARLLTVSKIDALQQIIQGKWLNRRDTTLTRISKFLFNLFSLGSCGFSLYYMSFFFGQIGKDRGSIAAEVIASIMMVLFFIGTVIVFLIIALGWDKHTRSLKLKWIIHNPIIRWIYWKPMVFIMHLVMGRSSAIASATTDENVDENRDRRWPVAMKQIHNTINKSVERSEQRLMNTISSLESRLKESERQRAGEMVIFTSLESRLEESEKQRVKDMDLLKHYLKIQDPHSE

InterPro domains:
  IPR005821 Ion transport domain [PF00520] (26-94)